Protein AF-A0A7S3BV94-F1 (afdb_monomer)

Nearest PDB structures (foldseek):
  3v2b-assembly1_A-2  TM=4.773E-01  e=4.040E+00  Homo sapiens
  5j8r-assembly1_C  TM=4.279E-01  e=2.121E+00  Homo sapiens
  5j8r-assembly1_B  TM=4.809E-01  e=3.330E+00  Homo sapiens
  5fph-assembly6_D  TM=2.809E-01  e=5.135E-01  Mus musculus
  5j8r-assembly1_D  TM=4.226E-01  e=2.744E+00  Homo sapiens

Foldseek 3Di:
DAAFEAEALDADPVGRDVVVCVVRRYDYDYHHPLRRLLRLLLPFQEEEEEAEVVVHDQQVVQQSQLCQLALRDRDHDDDDDDPPPDQKDWDHRPDPNHHIYIYGYPQDPVCLVVVLVSVLVVPVVDDGPGYHYYYDDCVRPPPVVVSVCVSCCVNVVVVVVVVPDDDDPPPDDDDDDDDDDDD

Organism: NCBI:txid156174

Radius of gyration: 22.24 Å; Cα contacts (8 Å, |Δi|>4): 267; chains: 1; bounding box: 38×33×89 Å

Solvent-accessible surface area (backbone atoms only — not comparable to full-atom values): 10758 Å² total; per-residue (Å²): 137,66,65,46,44,33,24,51,84,56,57,56,99,91,38,76,45,69,65,58,36,56,74,43,44,41,40,79,34,78,54,48,62,70,46,13,48,40,52,36,43,66,69,32,50,30,38,41,37,44,42,38,78,74,70,81,60,45,70,67,43,35,24,49,52,36,12,26,14,45,49,49,50,79,41,85,61,88,78,80,81,70,62,92,88,52,43,64,47,81,41,72,45,76,35,94,73,21,26,41,35,37,40,36,43,59,79,42,88,92,46,43,65,63,44,38,52,50,51,48,55,60,58,65,70,58,88,64,84,35,78,39,78,46,53,72,54,52,92,72,44,73,68,44,63,58,53,51,51,51,44,49,50,55,46,53,51,51,51,51,57,68,70,55,72,74,81,84,79,75,79,71,90,81,82,88,82,90,79,89,76,88,132

Structure (mmCIF, N/CA/C/O backbone):
data_AF-A0A7S3BV94-F1
#
_entry.id   AF-A0A7S3BV94-F1
#
loop_
_atom_site.group_PDB
_atom_site.id
_atom_site.type_symbol
_atom_site.label_atom_id
_atom_site.label_alt_id
_atom_site.label_comp_id
_atom_site.label_asym_id
_atom_site.label_entity_id
_atom_site.label_seq_id
_atom_site.pdbx_PDB_ins_code
_atom_site.Cartn_x
_atom_site.Cartn_y
_atom_site.Cartn_z
_atom_site.occupancy
_atom_site.B_iso_or_equiv
_atom_site.auth_seq_id
_atom_site.auth_comp_id
_atom_site.auth_asym_id
_atom_site.auth_atom_id
_atom_site.pdbx_PDB_model_num
ATOM 1 N N . LEU A 1 1 ? 7.972 -9.730 9.616 1.00 63.69 1 LEU A N 1
ATOM 2 C CA . LEU A 1 1 ? 8.745 -10.260 8.470 1.00 63.69 1 LEU A CA 1
ATOM 3 C C . LEU A 1 1 ? 8.157 -9.645 7.207 1.00 63.69 1 LEU A C 1
ATOM 5 O O . LEU A 1 1 ? 6.936 -9.655 7.093 1.00 63.69 1 LEU A O 1
ATOM 9 N N . THR A 1 2 ? 8.973 -9.083 6.316 1.00 83.06 2 THR A N 1
ATOM 10 C CA . THR A 1 2 ? 8.521 -8.685 4.972 1.00 83.06 2 THR A CA 1
ATOM 11 C C . THR A 1 2 ? 8.582 -9.895 4.041 1.00 83.06 2 THR A C 1
ATOM 13 O O . THR A 1 2 ? 9.425 -10.772 4.228 1.00 83.06 2 THR A O 1
ATOM 16 N N . ALA A 1 3 ? 7.661 -9.976 3.086 1.00 90.94 3 ALA A N 1
ATOM 17 C CA . ALA A 1 3 ? 7.652 -10.990 2.037 1.00 90.94 3 ALA A CA 1
ATOM 18 C C . ALA A 1 3 ? 6.775 -10.508 0.877 1.00 90.94 3 ALA A C 1
ATOM 20 O O . ALA A 1 3 ? 5.875 -9.692 1.082 1.00 90.94 3 ALA A O 1
ATOM 21 N N . GLY A 1 4 ? 7.003 -11.038 -0.321 1.00 94.38 4 GLY A N 1
ATOM 22 C CA . GLY A 1 4 ? 6.176 -10.727 -1.484 1.00 94.38 4 GLY A CA 1
ATOM 23 C C . GLY A 1 4 ? 6.719 -11.323 -2.774 1.00 94.38 4 GLY A C 1
ATOM 24 O O . GLY A 1 4 ? 7.757 -11.985 -2.783 1.00 94.38 4 GLY A O 1
ATOM 25 N N . THR A 1 5 ? 6.010 -11.069 -3.863 1.00 96.12 5 THR A N 1
ATOM 26 C CA . THR A 1 5 ? 6.426 -11.386 -5.226 1.00 96.12 5 THR A CA 1
ATOM 27 C C . THR A 1 5 ? 6.992 -10.131 -5.881 1.00 96.12 5 THR A C 1
ATOM 29 O O . THR A 1 5 ? 6.324 -9.100 -5.938 1.00 96.12 5 THR A O 1
ATOM 32 N N . ALA A 1 6 ? 8.224 -10.215 -6.371 1.00 94.88 6 ALA A N 1
ATOM 33 C CA . ALA A 1 6 ? 8.854 -9.204 -7.210 1.00 94.88 6 ALA A CA 1
ATOM 34 C C . ALA A 1 6 ? 8.620 -9.539 -8.700 1.00 94.88 6 ALA A C 1
ATOM 36 O O . ALA A 1 6 ? 8.455 -10.713 -9.026 1.00 94.88 6 ALA A O 1
ATOM 37 N N . PRO A 1 7 ? 8.595 -8.558 -9.619 1.00 94.31 7 PRO A N 1
ATOM 38 C CA . PRO A 1 7 ? 8.543 -8.837 -11.055 1.00 94.31 7 PRO A CA 1
ATOM 39 C C . PRO A 1 7 ? 9.803 -9.569 -11.537 1.00 94.31 7 PRO A C 1
ATOM 41 O O . PRO A 1 7 ? 10.862 -9.461 -10.920 1.00 94.31 7 PRO A O 1
ATOM 44 N N . ALA A 1 8 ? 9.704 -10.253 -12.675 1.00 94.69 8 ALA A N 1
ATOM 45 C CA . ALA A 1 8 ? 10.848 -10.854 -13.348 1.00 94.69 8 ALA A CA 1
ATOM 46 C C . ALA A 1 8 ? 11.894 -9.787 -13.712 1.00 94.69 8 ALA A C 1
ATOM 48 O O . ALA A 1 8 ? 11.566 -8.739 -14.278 1.00 94.69 8 ALA A O 1
ATOM 49 N N . GLY A 1 9 ? 13.158 -10.060 -13.395 1.00 92.81 9 GLY A N 1
ATOM 50 C CA . GLY A 1 9 ? 14.263 -9.127 -13.588 1.00 92.81 9 GLY A CA 1
ATOM 51 C C . GLY A 1 9 ? 14.217 -7.930 -12.638 1.00 92.81 9 GLY A C 1
ATOM 52 O O . GLY A 1 9 ? 14.665 -6.841 -13.014 1.00 92.81 9 GLY A O 1
ATOM 53 N N . TRP A 1 10 ? 13.642 -8.102 -11.439 1.00 93.38 10 TRP A N 1
ATOM 54 C CA . TRP A 1 10 ? 13.563 -7.042 -10.436 1.00 93.38 10 TRP A CA 1
ATOM 55 C C . TRP A 1 10 ? 14.930 -6.401 -10.185 1.00 93.38 10 TRP A C 1
ATOM 57 O O . TRP A 1 10 ? 15.970 -7.057 -10.085 1.00 93.38 10 TRP A O 1
ATOM 67 N N . LYS A 1 11 ? 14.910 -5.076 -10.088 1.00 92.06 11 LYS A N 1
ATOM 68 C CA . LYS A 1 11 ? 16.089 -4.244 -9.903 1.00 92.06 11 LYS A CA 1
ATOM 69 C C . LYS A 1 11 ? 15.732 -2.992 -9.121 1.00 92.06 11 LYS A C 1
ATOM 71 O O . LYS A 1 11 ? 14.598 -2.516 -9.173 1.00 92.06 11 LYS A O 1
ATOM 76 N N . THR A 1 12 ? 16.728 -2.454 -8.438 1.00 89.44 12 THR A N 1
ATOM 77 C CA . THR A 1 12 ? 16.681 -1.106 -7.871 1.00 89.44 12 THR A CA 1
ATOM 78 C C . THR A 1 12 ? 16.982 -0.071 -8.955 1.00 89.44 12 THR A C 1
ATOM 80 O O . THR A 1 12 ? 17.280 -0.413 -10.104 1.00 89.44 12 THR A O 1
ATOM 83 N N . GLU A 1 13 ? 16.971 1.208 -8.586 1.00 84.38 13 GLU A N 1
ATOM 84 C CA . GLU A 1 13 ? 17.433 2.296 -9.455 1.00 84.38 13 GLU A CA 1
ATOM 85 C C . GLU A 1 13 ? 18.916 2.157 -9.847 1.00 84.38 13 GLU A C 1
ATOM 87 O O . GLU A 1 13 ? 19.320 2.639 -10.901 1.00 84.38 13 GLU A O 1
ATOM 92 N N . LEU A 1 14 ? 19.710 1.439 -9.043 1.00 89.81 14 LEU A N 1
ATOM 93 C CA . LEU A 1 14 ? 21.127 1.167 -9.300 1.00 89.81 14 LEU A CA 1
ATOM 94 C C . LEU A 1 14 ? 21.365 -0.115 -10.118 1.00 89.81 14 LEU A C 1
ATOM 96 O O . LEU A 1 14 ? 22.499 -0.396 -10.499 1.00 89.81 14 LEU A O 1
ATOM 100 N N . GLY A 1 15 ? 20.313 -0.889 -10.408 1.00 92.38 15 GLY A N 1
ATOM 101 C CA . GLY A 1 15 ? 20.401 -2.168 -11.113 1.00 92.38 15 GLY A CA 1
ATOM 102 C C . GLY A 1 15 ? 19.972 -3.374 -10.265 1.00 92.38 15 GLY A C 1
ATOM 103 O O . GLY A 1 15 ? 19.367 -3.200 -9.199 1.00 92.38 15 GLY A O 1
ATOM 104 N N . PRO A 1 16 ? 20.186 -4.604 -10.774 1.00 93.44 16 PRO A N 1
ATOM 105 C CA . PRO A 1 16 ? 19.829 -5.838 -10.070 1.00 93.44 16 PRO A CA 1
ATOM 106 C C . PRO A 1 16 ? 20.474 -5.901 -8.680 1.00 93.44 16 PRO A C 1
ATOM 108 O O . PRO A 1 16 ? 21.660 -5.612 -8.553 1.00 93.44 16 PRO A O 1
ATOM 111 N N . ALA A 1 17 ? 19.701 -6.280 -7.659 1.00 94.00 17 ALA A N 1
ATOM 112 C CA . ALA A 1 17 ? 20.146 -6.306 -6.257 1.00 94.00 17 ALA A CA 1
ATOM 113 C C . ALA A 1 17 ? 19.639 -7.568 -5.517 1.00 94.00 17 ALA A C 1
ATOM 115 O O . ALA A 1 17 ? 18.817 -7.471 -4.599 1.00 94.00 17 ALA A O 1
ATOM 116 N N . PRO A 1 18 ? 20.043 -8.781 -5.940 1.00 93.12 18 PRO A N 1
ATOM 117 C CA . PRO A 1 18 ? 19.511 -10.045 -5.409 1.00 93.12 18 PRO A CA 1
ATOM 118 C C . PRO A 1 18 ? 19.647 -10.188 -3.882 1.00 93.12 18 PRO A C 1
ATOM 120 O O . PRO A 1 18 ? 18.825 -10.841 -3.239 1.00 93.12 18 PRO A O 1
ATOM 123 N N . GLU A 1 19 ? 20.642 -9.546 -3.275 1.00 93.94 19 GLU A N 1
ATOM 124 C CA . GLU A 1 19 ? 20.825 -9.471 -1.828 1.00 93.94 19 GLU A CA 1
ATOM 125 C C . GLU A 1 19 ? 19.682 -8.734 -1.123 1.00 93.94 19 GLU A C 1
ATOM 127 O O . GLU A 1 19 ? 19.197 -9.212 -0.098 1.00 93.94 19 GLU A O 1
ATOM 132 N N . LEU A 1 20 ? 19.189 -7.628 -1.692 1.00 91.94 20 LEU A N 1
ATOM 133 C CA . LEU A 1 20 ? 18.032 -6.909 -1.158 1.00 91.94 20 LEU A CA 1
ATOM 134 C C . LEU A 1 20 ? 16.759 -7.730 -1.346 1.00 91.94 20 LEU A C 1
ATOM 136 O O . LEU A 1 20 ? 15.928 -7.806 -0.443 1.00 91.94 20 LEU A O 1
ATOM 140 N N . GLN A 1 21 ? 16.627 -8.397 -2.493 1.00 89.94 21 GLN A N 1
ATOM 141 C CA . GLN A 1 21 ? 15.512 -9.302 -2.748 1.00 89.94 21 GLN A CA 1
ATOM 142 C C . GLN A 1 21 ? 15.433 -10.396 -1.667 1.00 89.94 21 GLN A C 1
ATOM 144 O O . GLN A 1 21 ? 14.374 -10.599 -1.070 1.00 89.94 21 GLN A O 1
ATOM 149 N N . ALA A 1 22 ? 16.562 -11.038 -1.349 1.00 91.62 22 ALA A N 1
ATOM 150 C CA . ALA A 1 22 ? 16.651 -12.036 -0.287 1.00 91.62 22 ALA A CA 1
ATOM 151 C C . ALA A 1 22 ? 16.417 -11.434 1.110 1.00 91.62 22 ALA A C 1
ATOM 153 O O . ALA A 1 22 ? 15.632 -11.982 1.886 1.00 91.62 22 ALA A O 1
ATOM 154 N N . GLN A 1 23 ? 17.041 -10.291 1.417 1.00 92.31 23 GLN A N 1
ATOM 155 C CA . GLN A 1 23 ? 16.896 -9.584 2.694 1.00 92.31 23 GLN A CA 1
ATOM 156 C C . GLN A 1 23 ? 15.432 -9.248 3.001 1.00 92.31 23 GLN A C 1
ATOM 158 O O . GLN A 1 23 ? 14.993 -9.388 4.143 1.00 92.31 23 GLN A O 1
ATOM 163 N N . PHE A 1 24 ? 14.667 -8.832 1.989 1.00 89.50 24 PHE A N 1
ATOM 164 C CA . PHE A 1 24 ? 13.256 -8.476 2.141 1.00 89.50 24 PHE A CA 1
ATOM 165 C C . PHE A 1 24 ? 12.290 -9.654 1.951 1.00 89.50 24 PHE A C 1
ATOM 167 O O . PHE A 1 24 ? 11.076 -9.446 2.018 1.00 89.50 24 PHE A O 1
ATOM 174 N N . GLY A 1 25 ? 12.792 -10.880 1.757 1.00 92.62 25 GLY A N 1
ATOM 175 C CA . GLY A 1 25 ? 11.966 -12.080 1.589 1.00 92.62 25 GLY A CA 1
ATOM 176 C C . GLY A 1 25 ? 11.150 -12.087 0.293 1.00 92.62 25 GLY A C 1
ATOM 177 O O . GLY A 1 25 ? 10.070 -12.683 0.242 1.00 92.62 25 GLY A O 1
ATOM 178 N N . LEU A 1 26 ? 11.630 -11.392 -0.740 1.00 93.75 26 LEU A N 1
ATOM 179 C CA . LEU A 1 26 ? 10.968 -11.291 -2.033 1.00 93.75 26 LEU A CA 1
ATOM 180 C C . LEU A 1 26 ? 11.282 -12.520 -2.895 1.00 93.75 26 LEU A C 1
ATOM 182 O O . LEU A 1 26 ? 12.425 -12.959 -2.997 1.00 93.75 26 LEU A O 1
ATOM 186 N N . ARG A 1 27 ? 10.263 -13.065 -3.554 1.00 94.88 27 ARG A N 1
ATOM 187 C CA . ARG A 1 27 ? 10.390 -14.155 -4.530 1.00 94.88 27 ARG A CA 1
ATOM 188 C C . ARG A 1 27 ? 10.201 -13.589 -5.923 1.00 94.88 27 ARG A C 1
ATOM 190 O O . ARG A 1 27 ? 9.283 -12.804 -6.133 1.00 94.88 27 ARG A O 1
ATOM 197 N N . GLU A 1 28 ? 11.060 -13.960 -6.861 1.00 94.88 28 GLU A N 1
ATOM 198 C CA . GLU A 1 28 ? 10.856 -13.564 -8.253 1.00 94.88 28 GLU A CA 1
ATOM 199 C C . GLU A 1 28 ? 9.595 -14.243 -8.796 1.00 94.88 28 GLU A C 1
ATOM 201 O O . GLU A 1 28 ? 9.390 -15.443 -8.606 1.00 94.88 28 GLU A O 1
ATOM 206 N N . GLY A 1 29 ? 8.715 -13.448 -9.393 1.00 93.88 29 GLY A N 1
ATOM 207 C CA . GLY A 1 29 ? 7.501 -13.903 -10.047 1.00 93.88 29 GLY A CA 1
ATOM 208 C C . GLY A 1 29 ? 7.682 -14.042 -11.550 1.00 93.88 29 GLY A C 1
ATOM 209 O O . GLY A 1 29 ? 8.643 -13.552 -12.142 1.00 93.88 29 GLY A O 1
ATOM 210 N N . GLU A 1 30 ? 6.703 -14.676 -12.182 1.00 91.25 30 GLU A N 1
ATOM 211 C CA . GLU A 1 30 ? 6.621 -14.739 -13.635 1.00 91.25 30 GLU A CA 1
ATOM 212 C C . GLU A 1 30 ? 6.001 -13.438 -14.172 1.00 91.25 30 GLU A C 1
ATOM 214 O O . GLU A 1 30 ? 4.914 -13.030 -13.764 1.00 91.25 30 GLU A O 1
ATOM 219 N N . GLY A 1 31 ? 6.690 -12.770 -15.100 1.00 93.88 31 GLY A N 1
ATOM 220 C CA . GLY A 1 31 ? 6.175 -11.581 -15.786 1.00 93.88 31 GLY A CA 1
ATOM 221 C C . GLY A 1 31 ? 6.508 -10.238 -15.123 1.00 93.88 31 GLY A C 1
ATOM 222 O O . GLY A 1 31 ? 7.427 -10.115 -14.321 1.00 93.88 31 GLY A O 1
ATOM 223 N N . GLY A 1 32 ? 5.801 -9.187 -15.546 1.00 93.75 32 GLY A N 1
ATOM 224 C CA . GLY A 1 32 ? 6.088 -7.802 -15.152 1.00 93.75 32 GLY A CA 1
ATOM 225 C C . GLY A 1 32 ? 5.406 -7.349 -13.856 1.00 93.75 32 GLY A C 1
ATOM 226 O O . GLY A 1 32 ? 4.792 -8.133 -13.136 1.00 93.75 32 GLY A O 1
ATOM 227 N N . TYR A 1 33 ? 5.460 -6.040 -13.588 1.00 90.19 33 TYR A N 1
ATOM 228 C CA . TYR A 1 33 ? 4.896 -5.422 -12.377 1.00 90.19 33 TYR A CA 1
ATOM 229 C C . TYR A 1 33 ? 3.418 -5.751 -12.139 1.00 90.19 33 TYR A C 1
ATOM 231 O O . TYR A 1 33 ? 3.051 -6.070 -11.016 1.00 90.19 33 TYR A O 1
ATOM 239 N N . ALA A 1 34 ? 2.585 -5.760 -13.184 1.00 91.38 34 ALA A N 1
ATOM 240 C CA . ALA A 1 34 ? 1.168 -6.095 -13.037 1.00 91.38 34 ALA A CA 1
ATOM 241 C C . ALA A 1 34 ? 0.944 -7.535 -12.532 1.00 91.38 34 ALA A C 1
ATOM 243 O O . ALA A 1 34 ? 0.069 -7.762 -11.701 1.00 91.38 34 ALA A O 1
ATOM 244 N N . ALA A 1 35 ? 1.754 -8.499 -12.987 1.00 93.50 35 ALA A N 1
ATOM 245 C CA . ALA A 1 35 ? 1.670 -9.885 -12.525 1.00 93.50 35 ALA A CA 1
ATOM 246 C C . ALA A 1 35 ? 2.147 -10.016 -11.068 1.00 93.50 35 ALA A C 1
ATOM 248 O O . ALA A 1 35 ? 1.527 -10.713 -10.266 1.00 93.50 35 ALA A O 1
ATOM 249 N N . ALA A 1 36 ? 3.203 -9.283 -10.699 1.00 94.31 36 ALA A N 1
ATOM 250 C CA . ALA A 1 36 ? 3.661 -9.198 -9.315 1.00 94.31 36 ALA A CA 1
ATOM 251 C C . ALA A 1 36 ? 2.595 -8.569 -8.395 1.00 94.31 36 ALA A C 1
ATOM 253 O O . ALA A 1 36 ? 2.323 -9.106 -7.322 1.00 94.31 36 ALA A O 1
ATOM 254 N N . ASP A 1 37 ? 1.941 -7.485 -8.822 1.00 93.56 37 ASP A N 1
ATOM 255 C CA . ASP A 1 37 ? 0.841 -6.852 -8.084 1.00 93.56 37 ASP A CA 1
ATOM 256 C C . ASP A 1 37 ? -0.334 -7.811 -7.886 1.00 93.56 37 ASP A C 1
ATOM 258 O O . A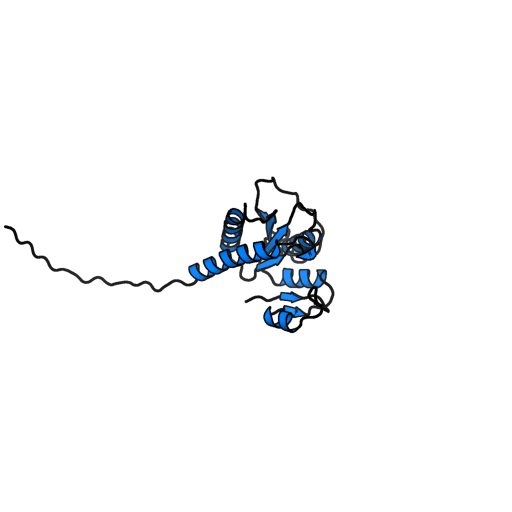SP A 1 37 ? -0.842 -7.922 -6.772 1.00 93.56 37 ASP A O 1
ATOM 262 N N . GLN A 1 38 ? -0.732 -8.553 -8.924 1.00 94.88 38 GLN A N 1
ATOM 263 C CA . GLN A 1 38 ? -1.776 -9.578 -8.826 1.00 94.88 38 GLN A CA 1
ATOM 264 C C . GLN A 1 38 ? -1.397 -10.694 -7.844 1.00 94.88 38 GLN A C 1
ATOM 266 O O . GLN A 1 38 ? -2.215 -11.082 -7.010 1.00 94.88 38 GLN A O 1
ATOM 271 N N . ALA A 1 39 ? -0.157 -11.191 -7.895 1.00 96.00 39 ALA A N 1
ATOM 272 C CA . ALA A 1 39 ? 0.322 -12.228 -6.983 1.00 96.00 39 ALA A CA 1
ATOM 273 C C . ALA A 1 39 ? 0.333 -11.746 -5.521 1.00 96.00 39 ALA A C 1
ATOM 275 O O . ALA A 1 39 ? -0.143 -12.445 -4.622 1.00 96.00 39 ALA A O 1
ATOM 276 N N . ASN A 1 40 ? 0.809 -10.521 -5.279 1.00 96.06 40 ASN A N 1
ATOM 277 C CA . ASN A 1 40 ? 0.788 -9.901 -3.954 1.00 96.06 40 ASN A CA 1
ATOM 278 C C . ASN A 1 40 ? -0.647 -9.649 -3.465 1.00 96.06 40 ASN A C 1
ATOM 280 O O . ASN A 1 40 ? -0.969 -9.959 -2.315 1.00 96.06 40 ASN A O 1
ATOM 284 N N . ALA A 1 41 ? -1.529 -9.164 -4.343 1.00 95.75 41 ALA A N 1
ATOM 285 C CA . ALA A 1 41 ? -2.946 -8.967 -4.058 1.00 95.75 41 ALA A CA 1
ATOM 286 C C . ALA A 1 41 ? -3.648 -10.286 -3.706 1.00 95.75 41 ALA A C 1
ATOM 288 O O . ALA A 1 41 ? -4.474 -10.323 -2.794 1.00 95.75 41 ALA A O 1
ATOM 289 N N . ALA A 1 42 ? -3.305 -11.389 -4.374 1.00 95.62 42 ALA A N 1
ATOM 290 C CA . ALA A 1 42 ? -3.825 -12.716 -4.057 1.00 95.62 42 ALA A CA 1
ATOM 291 C C . ALA A 1 42 ? -3.341 -13.211 -2.681 1.00 95.62 42 ALA A C 1
ATOM 293 O O . ALA A 1 42 ? -4.117 -13.817 -1.938 1.00 95.62 42 ALA A O 1
ATOM 294 N N . ALA A 1 43 ? -2.097 -12.901 -2.306 1.00 95.81 43 ALA A N 1
ATOM 295 C CA . ALA A 1 43 ? -1.470 -13.369 -1.073 1.00 95.81 43 ALA A CA 1
ATOM 296 C C . ALA A 1 43 ? -1.773 -12.528 0.182 1.00 95.81 43 ALA A C 1
ATOM 298 O O . ALA A 1 43 ? -1.555 -13.023 1.287 1.00 95.81 43 ALA A O 1
ATOM 299 N N . CYS A 1 44 ? -2.241 -11.284 0.059 1.00 96.56 44 CYS A N 1
ATOM 300 C CA . CYS A 1 44 ? -2.542 -10.433 1.217 1.00 96.56 44 CYS A CA 1
ATOM 301 C C . CYS A 1 44 ? -3.928 -10.717 1.822 1.00 96.56 44 CYS A C 1
ATOM 303 O O . CYS A 1 44 ? -4.725 -11.444 1.241 1.00 96.56 44 CYS A O 1
ATOM 305 N N . ASP A 1 45 ? -4.237 -10.138 2.978 1.00 97.06 45 ASP A N 1
ATOM 306 C CA . ASP A 1 45 ? -5.591 -10.118 3.557 1.00 97.06 45 ASP A CA 1
ATOM 307 C C . ASP A 1 45 ? -6.228 -8.722 3.427 1.00 97.06 45 ASP A C 1
ATOM 309 O O . ASP A 1 45 ? -7.448 -8.588 3.426 1.00 97.06 45 ASP A O 1
ATOM 313 N N . ALA A 1 46 ? -5.396 -7.686 3.289 1.00 97.56 46 ALA A N 1
ATOM 314 C CA . ALA A 1 46 ? -5.795 -6.300 3.081 1.00 97.56 46 ALA A CA 1
ATOM 315 C C . ALA A 1 46 ? -4.680 -5.503 2.384 1.00 97.56 46 ALA A C 1
ATOM 317 O O . ALA A 1 46 ? -3.516 -5.920 2.364 1.00 97.56 46 ALA A O 1
ATOM 318 N N . LEU A 1 47 ? -5.036 -4.332 1.858 1.00 97.88 47 LEU A N 1
ATOM 319 C CA . LEU A 1 47 ? -4.114 -3.374 1.244 1.00 97.88 47 LEU A CA 1
ATOM 320 C C . LEU A 1 47 ? -4.111 -2.050 2.013 1.00 97.88 47 LEU A C 1
ATOM 322 O O . LEU A 1 47 ? -5.169 -1.533 2.357 1.00 97.88 47 LEU A O 1
ATOM 326 N N . VAL A 1 48 ? -2.936 -1.455 2.196 1.00 98.00 48 VAL A N 1
ATOM 327 C CA . VAL A 1 48 ? -2.793 -0.010 2.397 1.00 98.00 48 VAL A CA 1
ATOM 328 C C . VAL A 1 48 ? -2.119 0.592 1.167 1.00 98.00 48 VAL A C 1
ATOM 330 O O . VAL A 1 48 ? -1.088 0.100 0.708 1.00 98.00 48 VAL A O 1
ATOM 333 N N . ALA A 1 49 ? -2.728 1.629 0.603 1.00 97.00 49 ALA A N 1
ATOM 334 C CA . ALA A 1 49 ? -2.255 2.297 -0.597 1.00 97.00 49 ALA A CA 1
ATOM 335 C C . ALA A 1 49 ? -2.021 3.787 -0.343 1.00 97.00 49 ALA A C 1
ATOM 337 O O . ALA A 1 49 ? -2.829 4.442 0.314 1.00 97.00 49 ALA A O 1
ATOM 338 N N . PHE A 1 50 ? -0.948 4.329 -0.908 1.00 95.56 50 PHE A N 1
ATOM 339 C CA . PHE A 1 50 ? -0.608 5.746 -0.830 1.00 95.56 50 PHE A CA 1
ATOM 340 C C . PHE A 1 50 ? -0.871 6.437 -2.162 1.00 95.56 50 PHE A C 1
ATOM 342 O O . PHE A 1 50 ? -0.511 5.937 -3.231 1.00 95.56 50 PHE A O 1
ATOM 349 N N . ARG A 1 51 ? -1.508 7.602 -2.095 1.00 94.25 51 ARG A N 1
ATOM 350 C CA . ARG A 1 51 ? -1.887 8.416 -3.249 1.00 94.25 51 ARG A CA 1
ATOM 351 C C . ARG A 1 51 ? -1.508 9.866 -2.999 1.00 94.25 51 ARG A C 1
ATOM 353 O O . ARG A 1 51 ? -1.681 10.359 -1.891 1.00 94.25 51 ARG A O 1
ATOM 360 N N . CYS A 1 52 ? -1.057 10.555 -4.042 1.00 92.31 52 CYS A N 1
ATOM 361 C CA . CYS A 1 52 ? -0.727 11.977 -3.972 1.00 92.31 52 CYS A CA 1
ATOM 362 C C . CYS A 1 52 ? -1.467 12.741 -5.068 1.00 92.31 52 CYS A C 1
ATOM 364 O O . CYS A 1 52 ? -1.504 12.295 -6.218 1.00 92.31 52 CYS A O 1
ATOM 366 N N . ARG A 1 53 ? -2.046 13.893 -4.724 1.00 89.81 53 ARG A N 1
ATOM 367 C CA . ARG A 1 53 ? -2.663 14.825 -5.677 1.00 89.81 53 ARG A CA 1
ATOM 368 C C . ARG A 1 53 ? -1.610 15.445 -6.593 1.00 89.81 53 ARG A C 1
ATOM 370 O O . ARG A 1 53 ? -1.895 15.700 -7.763 1.00 89.81 53 ARG A O 1
ATOM 377 N N . ILE A 1 54 ? -0.401 15.664 -6.070 1.00 88.25 54 ILE A N 1
ATOM 378 C CA . ILE A 1 54 ? 0.705 16.322 -6.771 1.00 88.25 54 ILE A CA 1
ATOM 379 C C . ILE A 1 54 ? 2.013 15.531 -6.574 1.00 88.25 54 ILE A C 1
ATOM 381 O O . ILE A 1 54 ? 2.383 15.281 -5.429 1.00 88.25 54 ILE A O 1
ATOM 385 N N . PRO A 1 55 ? 2.736 15.201 -7.665 1.00 85.56 55 PRO A N 1
ATOM 386 C CA . PRO A 1 55 ? 2.232 15.097 -9.035 1.00 85.56 55 PRO A CA 1
ATOM 387 C C . PRO A 1 55 ? 1.047 14.125 -9.116 1.00 85.56 55 PRO A C 1
ATOM 389 O O . PRO A 1 55 ? 1.007 13.120 -8.404 1.00 85.56 55 PRO A O 1
ATOM 392 N N . ARG A 1 56 ? 0.087 14.414 -10.008 1.00 79.75 56 ARG A N 1
ATOM 393 C CA . ARG A 1 56 ? -1.102 13.574 -10.217 1.00 79.75 56 ARG A CA 1
ATOM 394 C C . ARG A 1 56 ? -0.694 12.246 -10.850 1.00 79.75 56 ARG A C 1
ATOM 396 O O . ARG A 1 56 ? -0.706 12.075 -12.066 1.00 79.75 56 ARG A O 1
ATOM 403 N N . THR A 1 57 ? -0.311 11.311 -9.997 1.00 71.50 57 THR A N 1
ATOM 404 C CA . THR A 1 57 ? 0.133 9.963 -10.340 1.00 71.50 57 THR A CA 1
ATOM 405 C C . THR A 1 57 ? -0.758 8.941 -9.642 1.00 71.50 57 THR A C 1
ATOM 407 O O . THR A 1 57 ? -1.664 9.291 -8.885 1.00 71.50 57 THR A O 1
ATOM 410 N N . GLY A 1 58 ? -0.552 7.656 -9.935 1.00 74.94 58 GLY A N 1
ATOM 411 C CA . GLY A 1 58 ? -1.238 6.588 -9.209 1.00 74.94 58 GLY A CA 1
ATOM 412 C C . GLY A 1 58 ? -2.191 5.731 -10.030 1.00 74.94 58 G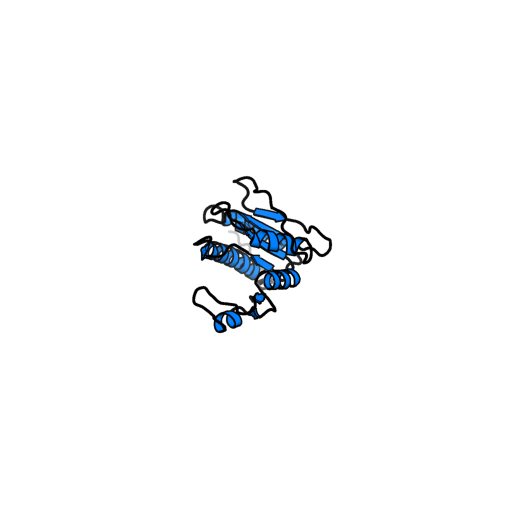LY A C 1
ATOM 413 O O . GLY A 1 58 ? -2.963 5.006 -9.416 1.00 74.94 58 GLY A O 1
ATOM 414 N N . ARG A 1 59 ? -2.120 5.742 -11.371 1.00 85.56 59 ARG A N 1
ATOM 415 C CA . ARG A 1 59 ? -2.832 4.746 -12.198 1.00 85.56 59 ARG A CA 1
ATOM 416 C C . ARG A 1 59 ? -2.481 3.316 -11.771 1.00 85.56 59 ARG A C 1
ATOM 418 O O . ARG A 1 59 ? -3.385 2.514 -11.586 1.00 85.56 59 ARG A O 1
ATOM 425 N N . GLY A 1 60 ? -1.193 3.031 -11.555 1.00 87.81 60 GLY A N 1
ATOM 426 C CA . GLY A 1 60 ? -0.741 1.730 -11.047 1.00 87.81 60 GLY A CA 1
ATOM 427 C C . GLY A 1 60 ? -1.328 1.417 -9.669 1.00 87.81 60 GLY A C 1
ATOM 428 O O . GLY A 1 60 ? -1.958 0.384 -9.496 1.00 87.81 60 GLY A O 1
ATOM 429 N N . ALA A 1 61 ? -1.240 2.362 -8.725 1.00 89.19 61 ALA A N 1
ATOM 430 C CA . ALA A 1 61 ? -1.841 2.207 -7.398 1.00 89.19 61 ALA A CA 1
ATOM 431 C C . ALA A 1 61 ? -3.365 1.972 -7.460 1.00 89.19 61 ALA A C 1
ATOM 433 O O . ALA A 1 61 ? -3.878 1.115 -6.753 1.00 89.19 61 ALA A O 1
ATOM 434 N N . GLU A 1 62 ? -4.092 2.677 -8.332 1.00 92.44 62 GLU A N 1
ATOM 435 C CA . GLU A 1 62 ? -5.524 2.455 -8.588 1.00 92.44 62 GLU A CA 1
ATOM 436 C C . GLU A 1 62 ? -5.801 1.049 -9.111 1.00 92.44 62 GLU A C 1
ATOM 438 O O . GLU A 1 62 ? -6.721 0.388 -8.637 1.00 92.44 62 GLU A O 1
ATOM 443 N N . GLN A 1 63 ? -5.008 0.574 -10.069 1.00 94.06 63 GLN A N 1
ATOM 444 C CA . GLN A 1 63 ? -5.161 -0.779 -10.592 1.00 94.06 63 GLN A 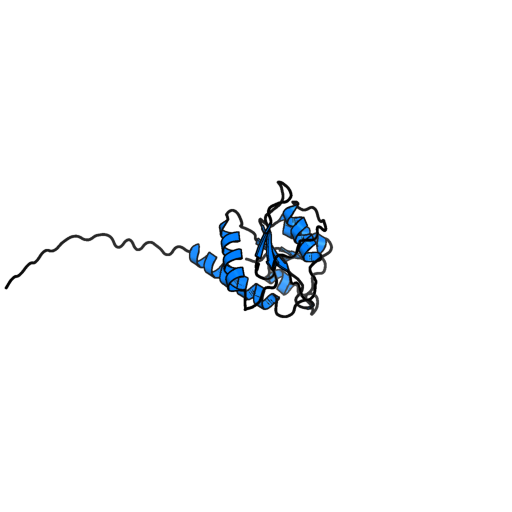CA 1
ATOM 445 C C . GLN A 1 63 ? -4.916 -1.826 -9.501 1.00 94.06 63 GLN A C 1
ATOM 447 O O . GLN A 1 63 ? -5.696 -2.767 -9.381 1.00 94.06 63 GLN A O 1
ATOM 452 N N . THR A 1 64 ? -3.911 -1.629 -8.646 1.00 95.31 64 THR A N 1
ATOM 453 C CA . THR A 1 64 ? -3.642 -2.506 -7.498 1.00 95.31 64 THR A CA 1
ATOM 454 C C . THR A 1 64 ? -4.777 -2.468 -6.474 1.00 95.31 64 THR A C 1
ATOM 456 O O . THR A 1 64 ? -5.219 -3.521 -6.016 1.00 95.31 64 THR A O 1
ATOM 459 N N . ILE A 1 65 ? -5.319 -1.284 -6.162 1.00 96.38 65 ILE A N 1
ATOM 460 C CA . ILE A 1 65 ? -6.485 -1.138 -5.276 1.00 96.38 65 ILE A CA 1
ATOM 461 C C . ILE A 1 65 ? -7.679 -1.917 -5.833 1.00 96.38 65 ILE A C 1
ATOM 463 O O . ILE A 1 65 ? -8.292 -2.704 -5.113 1.00 96.38 65 ILE A O 1
ATOM 467 N N . ASN A 1 66 ? -7.996 -1.743 -7.114 1.00 95.75 66 ASN A N 1
ATOM 468 C CA . ASN A 1 66 ? -9.123 -2.430 -7.739 1.00 95.75 66 ASN A CA 1
ATOM 469 C C . ASN A 1 66 ? -8.892 -3.938 -7.854 1.00 95.75 66 ASN A C 1
ATOM 471 O O . ASN A 1 66 ? -9.822 -4.701 -7.610 1.00 95.75 66 ASN A O 1
ATOM 475 N N . CYS A 1 67 ? -7.660 -4.370 -8.129 1.00 96.50 67 CYS A N 1
ATOM 476 C CA . CYS A 1 67 ? -7.273 -5.778 -8.131 1.00 96.50 67 CYS A CA 1
ATOM 477 C C . CYS A 1 67 ? -7.545 -6.430 -6.770 1.00 96.50 67 CYS A C 1
ATOM 479 O O . CYS A 1 67 ? -8.202 -7.466 -6.699 1.00 96.50 67 CYS A O 1
ATOM 481 N N . VAL A 1 68 ? -7.107 -5.804 -5.674 1.00 97.12 68 VAL A N 1
ATOM 482 C CA . VAL A 1 68 ? -7.346 -6.302 -4.308 1.00 97.12 68 VAL A CA 1
ATOM 483 C C . VAL A 1 68 ? -8.843 -6.334 -3.989 1.00 97.12 68 VAL A C 1
ATOM 485 O O . VAL A 1 68 ? -9.360 -7.341 -3.498 1.00 97.12 68 VAL A O 1
ATOM 488 N N . ARG A 1 69 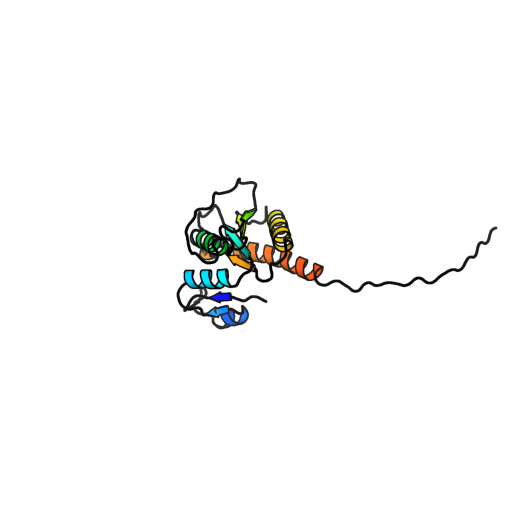? -9.565 -5.256 -4.306 1.00 97.12 69 ARG A N 1
ATOM 489 C CA . ARG A 1 69 ? -10.997 -5.131 -4.001 1.00 97.12 69 ARG A CA 1
ATOM 490 C C . ARG A 1 69 ? -11.885 -6.041 -4.846 1.00 97.12 69 ARG A C 1
ATOM 492 O O . ARG A 1 69 ? -12.969 -6.389 -4.391 1.00 97.12 69 ARG A O 1
ATOM 499 N N . SER A 1 70 ? -11.445 -6.435 -6.035 1.00 96.12 70 SER A N 1
ATOM 500 C CA . SER A 1 70 ? -12.202 -7.302 -6.951 1.00 96.12 70 SER A CA 1
ATOM 501 C C . SER A 1 70 ? -11.799 -8.775 -6.849 1.00 96.12 70 SER A C 1
ATOM 503 O O . SER A 1 70 ? -12.237 -9.579 -7.657 1.00 96.12 70 SER A O 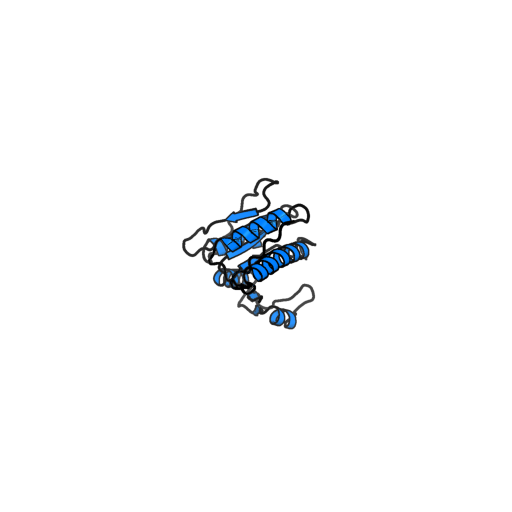1
ATOM 505 N N . GLY A 1 71 ? -10.940 -9.151 -5.894 1.00 92.94 71 GLY A N 1
ATOM 506 C CA . GLY A 1 71 ? -10.529 -10.548 -5.715 1.00 92.94 71 GLY A CA 1
ATOM 507 C C . GLY A 1 71 ? -9.524 -11.052 -6.757 1.00 92.94 71 GLY A C 1
ATOM 508 O O . GLY A 1 71 ? -9.434 -12.255 -6.981 1.00 92.94 71 GLY A O 1
ATOM 509 N N . GLY A 1 72 ? -8.758 -10.151 -7.380 1.00 90.56 72 GLY A N 1
ATOM 510 C CA . GLY A 1 72 ? -7.699 -10.473 -8.345 1.00 90.56 72 GLY A CA 1
ATOM 511 C C . GLY A 1 72 ? -7.941 -9.939 -9.758 1.00 90.56 72 GLY A C 1
ATOM 512 O O . GLY A 1 72 ? -7.030 -9.972 -10.584 1.00 90.56 72 GLY A O 1
ATOM 513 N N . GLU A 1 73 ? -9.132 -9.412 -10.050 1.00 89.38 73 GLU A N 1
ATOM 514 C CA . GLU A 1 73 ? -9.431 -8.838 -11.363 1.00 89.38 73 GLU A CA 1
ATOM 515 C C . GLU A 1 73 ? -8.775 -7.466 -11.536 1.00 89.38 73 GLU A C 1
ATOM 517 O O . GLU A 1 73 ? -9.134 -6.476 -10.894 1.00 89.38 73 GLU A O 1
ATOM 522 N N . TYR A 1 74 ? -7.801 -7.403 -12.439 1.00 83.25 74 TYR A N 1
ATOM 523 C CA . TYR A 1 74 ? -7.046 -6.187 -12.702 1.00 83.25 74 TYR A CA 1
ATOM 524 C C . TYR A 1 74 ? -7.826 -5.268 -13.641 1.00 83.25 74 TYR A C 1
ATOM 526 O O . TYR A 1 74 ? -7.829 -5.439 -14.860 1.00 83.25 74 TYR A O 1
ATOM 534 N N . SER A 1 75 ? -8.493 -4.279 -13.058 1.00 86.31 75 SER A N 1
ATOM 535 C CA . SER A 1 75 ? -9.263 -3.267 -13.772 1.00 86.31 75 SER A CA 1
ATOM 536 C C . SER A 1 75 ? -8.824 -1.865 -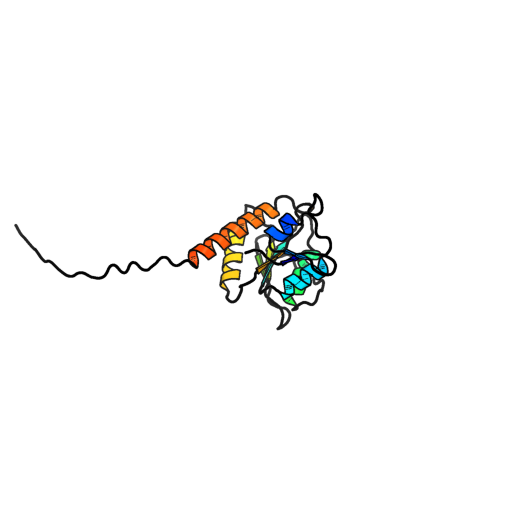13.362 1.00 86.31 75 SER A C 1
ATOM 538 O O . SER A 1 75 ? -8.245 -1.643 -12.296 1.00 86.31 75 SER A O 1
ATOM 540 N N . TRP A 1 76 ? -9.076 -0.896 -14.237 1.00 85.50 76 TRP A N 1
ATOM 541 C CA . TRP A 1 76 ? -8.902 0.508 -13.898 1.00 85.50 76 TRP A CA 1
ATOM 542 C C . TRP A 1 76 ? -10.272 1.139 -13.661 1.00 85.50 76 TRP A C 1
ATOM 544 O O . TRP A 1 76 ? -11.001 1.431 -14.606 1.00 85.50 76 TRP A O 1
ATOM 554 N N . LEU A 1 77 ? -10.600 1.329 -12.386 1.00 88.12 77 LEU A N 1
ATOM 555 C CA . LEU A 1 77 ? -11.684 2.175 -11.911 1.00 88.12 77 LEU A CA 1
ATOM 556 C C . LEU A 1 77 ? -11.052 3.368 -11.192 1.00 88.12 77 LEU A C 1
ATOM 558 O O . LEU A 1 77 ? -10.312 3.194 -10.219 1.00 88.12 77 LEU A O 1
ATOM 562 N N . GLN A 1 78 ? -11.311 4.570 -11.698 1.00 90.56 78 GLN A N 1
ATOM 563 C CA . GLN A 1 78 ? -10.795 5.790 -11.094 1.00 90.56 78 GLN A CA 1
ATOM 564 C C . GLN A 1 78 ? -11.414 5.982 -9.706 1.00 90.56 78 GLN A C 1
ATOM 566 O O . GLN A 1 78 ? -12.625 5.844 -9.539 1.00 90.56 78 GLN A O 1
ATOM 571 N N . LEU A 1 79 ? -10.579 6.315 -8.722 1.00 91.44 79 LEU A N 1
ATOM 572 C CA . LEU A 1 79 ? -11.056 6.715 -7.404 1.00 91.44 79 LEU A CA 1
ATOM 573 C C . LEU A 1 79 ? -11.319 8.217 -7.394 1.00 91.44 79 LEU A C 1
ATOM 575 O O . LEU A 1 79 ? -10.498 9.003 -7.882 1.00 91.44 79 LEU A O 1
ATOM 579 N N . ASP A 1 80 ? -12.439 8.607 -6.800 1.00 93.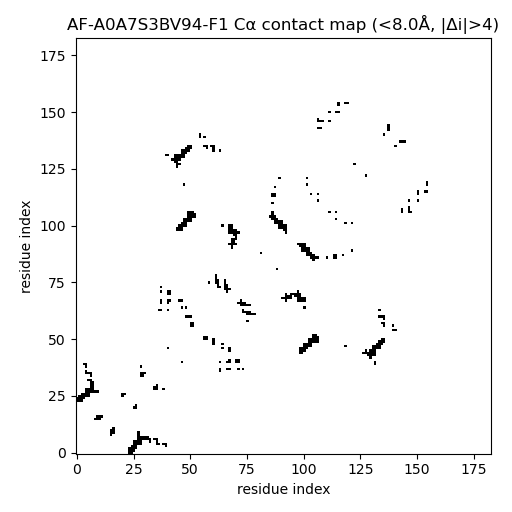00 80 ASP A N 1
ATOM 580 C CA . ASP A 1 80 ? -12.710 10.009 -6.527 1.00 93.00 80 ASP A CA 1
ATOM 581 C C . ASP A 1 80 ? -11.732 10.532 -5.477 1.00 93.00 80 ASP A C 1
ATOM 583 O O . ASP A 1 80 ? -11.415 9.861 -4.489 1.00 93.00 80 ASP A O 1
ATOM 587 N N . TRP A 1 81 ? -11.238 11.747 -5.704 1.00 91.69 81 TRP A N 1
ATOM 588 C CA . TRP A 1 81 ? -10.439 12.434 -4.701 1.00 91.69 81 TRP A CA 1
ATOM 589 C C . TRP A 1 81 ? -11.356 12.826 -3.548 1.00 91.69 81 TRP A C 1
ATOM 591 O O . TRP A 1 81 ? -12.396 13.443 -3.794 1.00 91.69 81 TRP A O 1
ATOM 601 N N . PRO A 1 82 ? -10.989 12.509 -2.300 1.00 94.00 82 PRO A N 1
ATOM 602 C CA . PRO A 1 82 ? -11.777 12.966 -1.176 1.00 94.00 82 PRO A CA 1
ATOM 603 C C . PRO A 1 82 ? -11.582 14.484 -0.983 1.00 94.00 82 PRO A C 1
ATOM 605 O O . PRO A 1 82 ? -10.698 15.083 -1.615 1.00 94.00 82 PRO A O 1
ATOM 608 N N . PRO A 1 83 ? -12.369 15.118 -0.099 1.00 94.81 83 PRO A N 1
ATOM 609 C CA . PRO A 1 83 ? -12.085 16.464 0.397 1.00 94.81 83 PRO A CA 1
ATOM 610 C C . PRO A 1 83 ? -10.640 16.623 0.915 1.00 94.81 83 PRO A C 1
ATOM 612 O O . PRO A 1 83 ? -9.977 15.641 1.261 1.00 94.81 83 PRO A O 1
ATOM 615 N N . GLU A 1 84 ? -10.109 17.850 0.930 1.00 91.00 84 GLU A N 1
ATOM 616 C CA . GLU A 1 84 ? -8.703 18.115 1.300 1.00 91.00 84 GLU A CA 1
ATOM 617 C C . GLU A 1 84 ? -8.378 17.784 2.764 1.00 91.00 84 GLU A C 1
ATOM 619 O O . GLU A 1 84 ? -7.252 17.404 3.072 1.00 91.00 84 GLU A O 1
ATOM 624 N N . ASP A 1 85 ? -9.367 17.863 3.650 1.00 92.44 85 ASP A N 1
ATOM 625 C CA . ASP A 1 85 ? -9.268 17.542 5.075 1.00 92.44 85 ASP A CA 1
ATOM 626 C C . ASP A 1 85 ? -9.325 16.031 5.369 1.00 92.44 85 ASP A C 1
ATOM 628 O O . ASP A 1 85 ? -9.004 15.586 6.473 1.00 92.44 85 ASP A O 1
ATOM 632 N N . VAL A 1 86 ? -9.673 15.210 4.376 1.00 95.81 86 VAL A N 1
ATOM 633 C CA . VAL A 1 86 ? -9.735 13.754 4.519 1.00 95.81 86 VAL A CA 1
ATOM 634 C C . VAL A 1 86 ? -8.377 13.133 4.197 1.00 95.81 86 VAL A C 1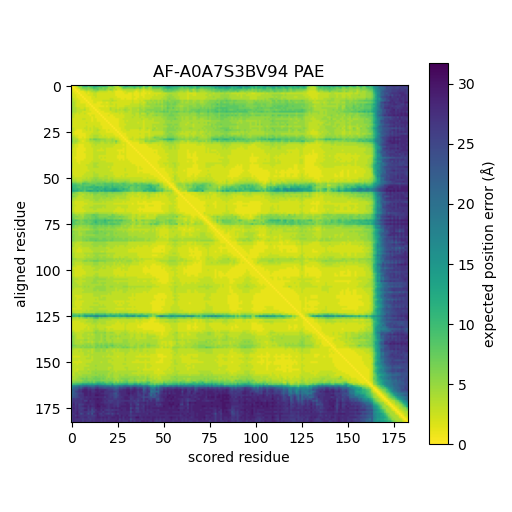
ATOM 636 O O . VAL A 1 86 ? -7.952 13.052 3.045 1.00 95.81 86 VAL A O 1
ATOM 639 N N . THR A 1 87 ? -7.713 12.624 5.237 1.00 97.06 87 THR A N 1
ATOM 640 C CA . THR A 1 87 ? -6.391 11.980 5.121 1.00 97.06 87 THR A CA 1
ATOM 641 C C . THR A 1 87 ? -6.477 10.541 4.615 1.00 97.06 87 THR A C 1
ATOM 643 O O . THR A 1 87 ? -5.590 10.081 3.899 1.00 97.06 87 THR A O 1
ATOM 646 N N . ALA A 1 88 ? -7.523 9.800 4.983 1.00 97.94 88 ALA A N 1
ATOM 647 C CA . ALA A 1 88 ? -7.626 8.385 4.653 1.00 97.94 88 ALA A CA 1
ATOM 648 C C . ALA A 1 88 ? -9.069 7.952 4.392 1.00 97.94 88 ALA A C 1
ATOM 650 O O . ALA A 1 88 ? -10.002 8.438 5.027 1.00 97.94 88 ALA A O 1
ATOM 651 N N . VAL A 1 89 ? -9.239 7.003 3.471 1.00 97.94 89 VAL A N 1
ATOM 652 C CA . VAL A 1 89 ? -10.533 6.411 3.118 1.00 97.94 89 VAL A CA 1
ATOM 653 C C . VAL A 1 89 ? -10.415 4.893 3.156 1.00 97.94 89 VAL A C 1
ATOM 655 O O . VAL A 1 89 ? -9.563 4.311 2.482 1.00 97.94 89 VAL A O 1
ATOM 658 N N . ARG A 1 90 ? -11.286 4.243 3.932 1.00 97.50 90 ARG A N 1
ATOM 659 C CA . ARG A 1 90 ? -11.473 2.790 3.884 1.00 97.50 90 ARG A CA 1
ATOM 660 C C . ARG A 1 90 ? -12.386 2.449 2.711 1.00 97.50 90 ARG A C 1
ATOM 662 O O . ARG A 1 90 ? -13.457 3.027 2.568 1.00 97.50 90 ARG A O 1
ATOM 669 N N . LEU A 1 91 ? -11.959 1.495 1.898 1.00 97.19 91 LEU A N 1
ATOM 670 C CA . LEU A 1 91 ? -12.706 0.962 0.773 1.00 97.19 91 LEU A CA 1
ATOM 671 C C . LEU A 1 91 ? -13.050 -0.501 1.041 1.00 97.19 91 LEU A C 1
ATOM 673 O O . LEU A 1 91 ? -12.163 -1.325 1.279 1.00 97.19 91 LEU A O 1
ATOM 677 N N . ASP A 1 92 ? -14.334 -0.822 0.949 1.00 96.69 92 ASP A N 1
ATOM 678 C CA . ASP A 1 92 ? -14.818 -2.191 1.085 1.00 96.69 92 ASP A CA 1
ATOM 679 C C . ASP A 1 92 ? -14.558 -3.016 -0.190 1.00 96.69 92 ASP A C 1
ATOM 681 O O . ASP A 1 92 ? -14.368 -2.441 -1.279 1.00 96.69 92 ASP A O 1
ATOM 685 N N . PRO A 1 93 ? -14.536 -4.360 -0.079 1.00 96.75 93 PRO A N 1
ATOM 686 C CA . PRO A 1 93 ? -14.494 -5.254 -1.231 1.00 96.75 93 PRO A CA 1
ATOM 687 C C . PRO A 1 93 ? -15.578 -4.922 -2.265 1.00 96.75 93 PRO A C 1
ATOM 689 O O . PRO A 1 93 ? -16.721 -4.642 -1.915 1.00 96.75 93 PRO A O 1
ATOM 692 N N . LEU A 1 94 ? -15.223 -4.978 -3.549 1.00 94.81 94 LEU A N 1
ATOM 693 C CA . LEU A 1 94 ? -16.171 -4.882 -4.667 1.00 94.81 94 LEU A CA 1
ATOM 694 C C . LEU A 1 94 ? -16.846 -6.227 -4.958 1.00 94.81 94 LEU A C 1
ATOM 696 O O . LEU A 1 94 ? -17.942 -6.262 -5.509 1.00 94.81 94 LEU A O 1
ATOM 700 N N . GLN A 1 95 ? -16.184 -7.329 -4.598 1.00 94.12 95 GLN A N 1
ATOM 701 C CA . GLN A 1 95 ? -16.665 -8.695 -4.789 1.00 94.12 95 GLN A CA 1
ATOM 702 C C . GLN A 1 95 ? -16.529 -9.504 -3.490 1.00 94.12 95 GLN A C 1
ATOM 704 O O . GLN A 1 95 ? -15.696 -9.154 -2.651 1.00 94.12 95 GLN A O 1
ATOM 709 N N . PRO A 1 96 ? -17.272 -10.616 -3.321 1.00 95.62 96 PRO A N 1
ATOM 710 C CA . PRO A 1 96 ? -17.164 -11.472 -2.133 1.00 95.62 96 PRO A CA 1
ATOM 711 C C . PRO A 1 96 ? -15.758 -12.035 -1.875 1.00 95.62 96 PRO A C 1
ATOM 713 O O . PRO A 1 96 ? -15.390 -12.276 -0.730 1.00 95.62 96 PRO A O 1
ATOM 716 N N . THR A 1 97 ? -14.972 -12.249 -2.932 1.00 95.25 97 THR A N 1
ATOM 717 C CA . THR A 1 97 ? -13.567 -12.697 -2.875 1.00 95.25 97 THR A CA 1
ATOM 718 C C . THR A 1 97 ? -12.575 -11.542 -2.716 1.00 95.25 97 THR A C 1
ATOM 720 O O . THR A 1 97 ? -11.373 -11.766 -2.557 1.00 95.25 97 THR A O 1
ATOM 723 N N . GLY A 1 98 ? -13.063 -10.304 -2.790 1.00 96.50 98 GLY A N 1
ATOM 724 C CA . GLY A 1 98 ? -12.279 -9.096 -2.631 1.00 96.50 98 GLY A CA 1
ATOM 725 C C . GLY A 1 98 ? -11.857 -8.846 -1.191 1.00 96.50 98 GLY A C 1
ATOM 726 O O . GLY A 1 98 ? -12.392 -9.413 -0.239 1.00 96.50 98 GLY A O 1
ATOM 727 N N . LYS A 1 99 ? -10.885 -7.951 -1.034 1.00 97.19 99 LYS A N 1
ATOM 728 C CA . LYS A 1 99 ? -10.290 -7.603 0.258 1.00 97.19 99 LYS A CA 1
ATOM 729 C C . LYS A 1 99 ? -10.401 -6.101 0.512 1.00 97.19 99 LYS A C 1
ATOM 731 O O . LYS A 1 99 ? -10.428 -5.324 -0.448 1.00 97.19 99 LYS A O 1
ATOM 736 N N . PRO A 1 100 ? -10.478 -5.676 1.782 1.00 97.62 100 PRO A N 1
ATOM 737 C CA . PRO A 1 100 ? -10.561 -4.264 2.107 1.00 97.62 100 PRO A CA 1
ATOM 738 C C . PRO A 1 100 ? -9.246 -3.547 1.779 1.00 97.62 100 PRO A C 1
ATOM 740 O O . PRO A 1 100 ? -8.154 -4.122 1.869 1.00 97.62 100 PRO A O 1
ATOM 743 N N . ALA A 1 101 ? -9.358 -2.265 1.444 1.00 98.00 101 ALA A N 1
ATOM 744 C CA . ALA A 1 101 ? -8.218 -1.387 1.228 1.00 98.00 101 ALA A CA 1
ATOM 745 C C . ALA A 1 101 ? -8.341 -0.114 2.074 1.00 98.00 101 ALA A C 1
ATOM 747 O O . ALA A 1 101 ? -9.431 0.428 2.234 1.00 98.00 101 ALA A O 1
ATOM 748 N N . LEU A 1 102 ? -7.223 0.391 2.582 1.00 98.31 102 LEU A N 1
ATOM 749 C CA . LEU A 1 102 ? -7.108 1.735 3.137 1.00 98.31 102 LEU A CA 1
ATOM 750 C C . LEU A 1 102 ? -6.307 2.592 2.161 1.00 98.31 102 LEU A C 1
ATOM 752 O O . LEU A 1 102 ? -5.170 2.253 1.844 1.00 98.31 102 LEU A O 1
ATOM 756 N N . VAL A 1 103 ? -6.874 3.700 1.697 1.00 97.75 103 VAL A N 1
ATOM 757 C CA . VAL A 1 103 ? -6.168 4.660 0.843 1.00 97.75 103 VAL A CA 1
ATOM 758 C C . VAL A 1 103 ? -5.813 5.883 1.670 1.00 97.75 103 VAL A C 1
ATOM 760 O O . VAL A 1 103 ? -6.709 6.531 2.203 1.00 97.75 103 VAL A O 1
ATOM 763 N N . ILE A 1 104 ? -4.522 6.184 1.776 1.00 97.50 104 ILE A N 1
ATOM 764 C CA . ILE A 1 104 ? -3.988 7.361 2.464 1.00 97.50 104 ILE A CA 1
ATOM 765 C C . ILE A 1 104 ? -3.574 8.385 1.406 1.00 97.50 104 ILE A C 1
ATOM 767 O O . ILE A 1 104 ? -2.791 8.084 0.500 1.00 97.50 104 ILE A O 1
ATOM 771 N N . TRP A 1 105 ? -4.121 9.589 1.526 1.00 95.75 105 TRP A N 1
ATOM 772 C CA . TRP A 1 105 ? -3.979 10.676 0.569 1.00 95.75 105 TRP A CA 1
ATOM 773 C C . TRP A 1 105 ? -3.006 11.730 1.097 1.00 95.75 105 TRP A C 1
ATOM 775 O O . TRP A 1 105 ? -3.108 12.148 2.247 1.00 95.75 105 TRP A O 1
ATOM 785 N N . ASP A 1 106 ? -2.077 12.159 0.241 1.00 94.44 106 ASP A N 1
ATOM 786 C CA . ASP A 1 106 ? -1.125 13.248 0.493 1.00 94.44 106 ASP A CA 1
ATOM 787 C C . ASP A 1 106 ? -0.419 13.131 1.849 1.00 94.44 106 ASP A C 1
ATOM 789 O O . ASP A 1 106 ? -0.387 14.074 2.644 1.00 94.44 106 ASP A O 1
ATOM 793 N N . LEU A 1 107 ? 0.127 11.943 2.133 1.00 96.19 107 LEU A N 1
ATOM 794 C CA . LEU A 1 107 ? 0.858 11.704 3.373 1.00 96.19 107 LEU A CA 1
ATOM 795 C C . LEU A 1 107 ? 2.001 12.716 3.508 1.00 96.19 107 LEU A C 1
ATOM 797 O O . LEU A 1 107 ? 2.864 12.828 2.639 1.00 96.19 107 LEU A O 1
ATOM 801 N N . SER A 1 108 ? 2.007 13.427 4.626 1.00 94.69 108 SER A N 1
ATOM 802 C CA . SER A 1 108 ? 2.986 14.451 4.955 1.00 94.69 108 SER A CA 1
ATOM 803 C C . SER A 1 108 ? 3.174 14.529 6.473 1.00 94.69 108 SER A C 1
ATOM 805 O O . SER A 1 108 ? 2.360 13.997 7.233 1.00 94.69 108 SER A O 1
ATOM 807 N N . PRO A 1 109 ? 4.203 15.239 6.965 1.00 94.69 109 PRO A N 1
ATOM 808 C CA . PRO A 1 109 ? 4.354 15.475 8.399 1.00 94.69 109 PRO A CA 1
ATOM 809 C C . PRO A 1 109 ? 3.125 16.129 9.051 1.00 94.69 109 PRO A C 1
ATOM 811 O O . PRO A 1 109 ? 2.870 15.895 10.227 1.00 94.69 109 PRO A O 1
ATOM 814 N N . ALA A 1 110 ? 2.347 16.914 8.296 1.00 95.00 110 ALA A N 1
ATOM 815 C CA . ALA A 1 110 ? 1.179 17.621 8.815 1.00 95.00 110 ALA A CA 1
ATOM 816 C C . ALA A 1 110 ? -0.010 16.695 9.131 1.00 95.00 110 ALA A C 1
ATOM 818 O O . ALA A 1 110 ? -0.812 17.026 9.999 1.00 95.00 110 ALA A O 1
ATOM 819 N N . ASN A 1 111 ? -0.128 15.544 8.458 1.00 96.44 111 ASN A N 1
ATOM 820 C CA . ASN A 1 111 ? -1.257 14.617 8.622 1.00 96.44 111 ASN A CA 1
ATOM 821 C C . ASN A 1 111 ? -0.844 13.204 9.068 1.00 96.44 111 ASN A C 1
ATOM 823 O O . ASN A 1 111 ? -1.680 12.301 9.124 1.00 96.44 111 ASN A O 1
ATOM 827 N N . ILE A 1 112 ? 0.427 13.002 9.430 1.00 96.94 112 ILE A N 1
ATOM 828 C CA . ILE A 1 112 ? 0.946 11.684 9.813 1.00 96.94 112 ILE A CA 1
ATOM 829 C C . ILE A 1 112 ? 0.249 11.098 11.048 1.00 96.94 112 ILE A C 1
ATOM 831 O O . ILE A 1 112 ? 0.083 9.882 11.131 1.00 96.94 112 ILE A O 1
ATOM 835 N N . LEU A 1 113 ? -0.204 11.941 11.984 1.00 97.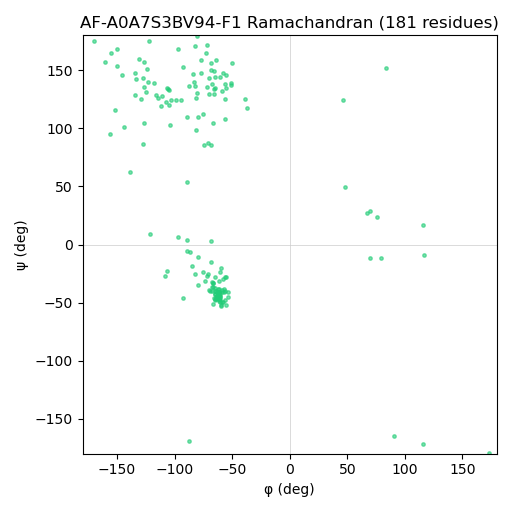38 113 LEU A N 1
ATOM 836 C CA . LEU A 1 113 ? -0.965 11.498 13.155 1.00 97.38 113 LEU A CA 1
ATOM 837 C C . LEU A 1 113 ? -2.329 10.931 12.739 1.00 97.38 113 LEU A C 1
ATOM 839 O O . LEU A 1 113 ? -2.628 9.782 13.054 1.00 97.38 113 LEU A O 1
ATOM 843 N N . SER A 1 114 ? -3.094 11.671 11.933 1.00 97.88 114 SER A N 1
ATOM 844 C CA . SER A 1 114 ? -4.377 11.209 11.386 1.00 97.88 114 SER A CA 1
ATOM 845 C C . SER A 1 114 ? -4.218 9.932 10.551 1.00 97.88 114 SER A C 1
ATOM 847 O O . SER A 1 114 ? -5.030 9.012 10.642 1.00 97.88 114 SER A O 1
ATOM 849 N N . ALA A 1 115 ? -3.140 9.827 9.766 1.00 98.31 115 ALA A N 1
ATOM 850 C CA . ALA A 1 115 ? -2.813 8.613 9.020 1.00 98.31 115 ALA A CA 1
ATOM 851 C C . ALA A 1 115 ? -2.482 7.425 9.947 1.00 98.31 115 ALA A C 1
ATOM 853 O O . ALA A 1 115 ? -2.876 6.292 9.662 1.00 98.31 115 ALA A O 1
ATOM 854 N N . THR A 1 116 ? -1.794 7.679 11.066 1.00 98.38 116 THR A N 1
ATOM 855 C CA . THR A 1 116 ? -1.462 6.676 12.095 1.00 98.38 116 THR A CA 1
ATOM 856 C C . THR A 1 116 ? -2.727 6.135 12.748 1.00 98.38 116 THR A C 1
ATOM 858 O O . THR A 1 116 ? -2.886 4.918 12.857 1.00 98.38 116 THR A O 1
ATOM 861 N N . GLU A 1 117 ? -3.653 7.012 13.132 1.00 97.88 117 GLU A N 1
ATOM 862 C CA . GLU A 1 117 ? -4.945 6.635 13.712 1.00 97.88 117 GLU A CA 1
ATOM 863 C C . GLU A 1 117 ? -5.778 5.808 12.728 1.00 97.88 117 GLU A C 1
ATOM 865 O O . GLU A 1 117 ? -6.269 4.730 13.077 1.00 97.88 117 GLU A O 1
ATOM 870 N N . ALA A 1 118 ? -5.869 6.256 11.471 1.00 98.12 118 ALA A N 1
ATOM 871 C CA . ALA A 1 118 ? -6.601 5.551 10.425 1.00 98.12 118 ALA A CA 1
ATOM 872 C C . ALA A 1 118 ? -6.025 4.152 10.154 1.00 98.12 118 ALA A C 1
ATOM 874 O O . ALA A 1 118 ? -6.778 3.178 10.100 1.00 98.12 118 ALA A O 1
ATOM 875 N N . LEU A 1 119 ? -4.699 4.026 10.021 1.00 97.94 119 LEU A N 1
ATOM 876 C CA . LEU A 1 119 ? -4.050 2.735 9.789 1.00 97.94 119 LEU A CA 1
ATOM 877 C C . LEU A 1 119 ? -4.171 1.810 11.007 1.00 97.94 119 LEU A C 1
ATOM 879 O O . LEU A 1 119 ? -4.445 0.623 10.843 1.00 97.94 119 LEU A O 1
ATOM 883 N N . THR A 1 120 ? -4.041 2.341 12.223 1.00 97.00 120 THR A N 1
ATOM 884 C CA . THR A 1 120 ? -4.226 1.562 13.458 1.00 97.00 120 THR A CA 1
ATOM 885 C C . THR A 1 120 ? -5.650 1.016 13.551 1.00 97.00 120 THR A C 1
ATOM 887 O O . THR A 1 120 ? -5.840 -0.181 13.757 1.00 97.00 120 THR A O 1
ATOM 890 N N . SER A 1 121 ? -6.653 1.869 13.325 1.00 96.31 121 SER A N 1
ATOM 891 C CA . SER A 1 121 ? -8.067 1.479 13.307 1.00 96.31 121 SER A CA 1
ATOM 892 C C . SER A 1 121 ? -8.363 0.445 12.214 1.00 96.31 121 SER A C 1
ATOM 894 O O . SER A 1 121 ? -9.047 -0.553 12.449 1.00 96.31 121 SER A O 1
ATOM 896 N N . PHE A 1 122 ? -7.778 0.620 11.026 1.00 97.00 122 PHE A N 1
ATOM 897 C CA . PHE A 1 122 ? -7.908 -0.332 9.927 1.00 97.00 122 PHE A CA 1
ATOM 898 C C . PHE A 1 122 ? -7.370 -1.720 10.299 1.00 97.00 122 PHE A C 1
ATOM 900 O O . PHE A 1 122 ? -8.068 -2.718 10.106 1.00 97.00 122 PHE A O 1
ATOM 907 N N . LEU A 1 123 ? -6.181 -1.788 10.902 1.00 95.00 123 LEU A N 1
ATOM 908 C CA . LEU A 1 123 ? -5.578 -3.042 11.362 1.00 95.00 123 LEU A CA 1
ATOM 909 C C . LEU A 1 123 ? -6.341 -3.676 12.534 1.00 95.00 123 LEU A C 1
ATOM 911 O O . LEU A 1 123 ? -6.431 -4.900 12.617 1.00 95.00 123 LEU A O 1
ATOM 915 N N . ALA A 1 124 ? -6.941 -2.860 13.402 1.00 93.31 124 ALA A N 1
ATOM 916 C CA . ALA A 1 124 ? -7.749 -3.328 14.525 1.00 93.31 124 ALA A CA 1
ATOM 917 C C . ALA A 1 124 ? -9.073 -3.985 14.097 1.00 93.31 124 ALA A C 1
ATOM 919 O O . ALA A 1 124 ? -9.676 -4.701 14.894 1.00 93.31 124 ALA A O 1
ATOM 920 N N . SER A 1 125 ? -9.513 -3.811 12.842 1.00 87.06 125 SER A N 1
ATOM 921 C CA . SER A 1 125 ? -10.773 -4.390 12.349 1.00 87.06 125 SER A CA 1
ATOM 922 C C . SER A 1 125 ? -10.787 -5.927 12.227 1.00 87.06 125 SER A C 1
ATOM 924 O O . SER A 1 125 ? -11.812 -6.503 11.867 1.00 87.06 125 SER A O 1
ATOM 926 N N . GLY A 1 126 ? -9.695 -6.592 12.623 1.00 76.69 126 GLY A N 1
ATOM 927 C CA . GLY A 1 126 ? -9.605 -8.040 12.794 1.00 76.69 126 GLY A CA 1
ATOM 928 C C . GLY A 1 126 ? -9.309 -8.789 11.494 1.00 76.69 126 GLY A C 1
ATOM 929 O O . GLY A 1 126 ? -9.616 -8.341 10.396 1.00 76.69 126 GLY A O 1
ATOM 930 N N . GLY A 1 127 ? -8.665 -9.953 11.611 1.00 86.69 127 GLY A N 1
ATOM 931 C CA . GLY A 1 127 ? -8.441 -10.872 10.485 1.00 86.69 127 GLY A CA 1
ATOM 932 C C . GLY A 1 127 ? -7.291 -10.522 9.532 1.00 86.69 127 GLY A C 1
ATOM 933 O O . GLY A 1 127 ? -6.883 -11.387 8.760 1.00 86.69 127 GLY A O 1
ATOM 934 N N . ILE A 1 128 ? -6.712 -9.321 9.611 1.00 94.56 128 ILE A N 1
ATOM 935 C CA . ILE A 1 128 ? -5.563 -8.930 8.782 1.00 94.56 128 ILE A CA 1
ATOM 936 C C . ILE A 1 128 ? -4.280 -9.525 9.373 1.00 94.56 128 ILE A C 1
ATOM 938 O O . ILE A 1 128 ? -3.810 -9.087 10.421 1.00 94.56 128 ILE A O 1
ATOM 942 N N . ARG A 1 129 ? -3.689 -10.518 8.700 1.00 93.06 129 ARG A N 1
ATOM 943 C CA . ARG A 1 129 ? -2.384 -11.105 9.067 1.00 93.06 129 ARG A CA 1
ATOM 944 C C . ARG A 1 129 ? -1.284 -10.722 8.083 1.00 93.06 129 ARG A C 1
ATOM 946 O O . ARG A 1 129 ? -0.112 -10.685 8.446 1.00 93.06 129 ARG A O 1
ATOM 953 N N . ARG A 1 130 ? -1.661 -10.452 6.835 1.00 94.94 130 ARG A N 1
ATOM 954 C CA . ARG A 1 130 ? -0.777 -10.091 5.726 1.00 94.94 130 ARG A CA 1
ATOM 955 C C . ARG A 1 130 ? -1.266 -8.787 5.114 1.00 94.94 130 ARG A C 1
ATOM 957 O O . ARG A 1 130 ? -2.267 -8.769 4.400 1.00 94.94 130 ARG A O 1
ATOM 964 N N . LEU A 1 131 ? -0.563 -7.696 5.394 1.00 96.31 131 LEU A N 1
ATOM 965 C CA . LEU A 1 131 ? -0.853 -6.393 4.806 1.00 96.31 131 LEU A CA 1
ATOM 966 C C . LEU A 1 131 ? 0.020 -6.183 3.566 1.00 96.31 131 LEU A C 1
ATOM 968 O O . LEU A 1 131 ? 1.244 -6.248 3.656 1.00 96.31 131 LEU A O 1
ATOM 972 N N . MET A 1 132 ? -0.607 -5.905 2.426 1.00 96.50 132 MET A N 1
ATOM 973 C CA . MET A 1 132 ? 0.093 -5.372 1.260 1.00 96.50 132 MET A CA 1
ATOM 974 C C . MET A 1 132 ? 0.235 -3.857 1.408 1.00 96.50 132 MET A C 1
ATOM 976 O O . MET A 1 132 ? -0.709 -3.188 1.824 1.00 96.50 132 MET A O 1
ATOM 980 N N . VAL A 1 133 ? 1.393 -3.318 1.033 1.00 95.38 133 VAL A N 1
ATOM 981 C CA . VAL A 1 133 ? 1.653 -1.876 0.980 1.00 95.38 133 VAL A CA 1
ATOM 982 C C . VAL A 1 133 ? 1.913 -1.491 -0.472 1.00 95.38 133 VAL A C 1
ATOM 984 O O . VAL A 1 133 ? 2.736 -2.123 -1.130 1.00 95.38 133 VAL A O 1
ATOM 987 N N . SER A 1 134 ? 1.216 -0.480 -0.983 1.00 94.19 134 SER A N 1
ATOM 988 C CA . SER A 1 134 ? 1.392 0.019 -2.352 1.00 94.19 134 SER A CA 1
ATOM 989 C C . SER A 1 134 ? 1.463 1.542 -2.368 1.00 94.19 134 SER A C 1
ATOM 991 O O . SER A 1 134 ? 0.827 2.212 -1.561 1.00 94.19 134 SER A O 1
ATOM 993 N N . GLY A 1 135 ? 2.229 2.113 -3.286 1.00 92.56 135 GLY A N 1
ATOM 994 C CA . GLY A 1 135 ? 2.401 3.555 -3.401 1.00 92.56 135 GLY A CA 1
ATOM 995 C C . GLY A 1 135 ? 3.138 3.927 -4.684 1.00 92.56 135 GLY A C 1
ATOM 996 O O . GLY A 1 135 ? 3.551 3.041 -5.438 1.00 92.56 135 GLY A O 1
ATOM 997 N N . PRO A 1 136 ? 3.278 5.228 -4.969 1.00 89.38 136 PRO A N 1
ATOM 998 C CA . PRO A 1 136 ? 4.074 5.698 -6.093 1.00 89.38 136 PRO A CA 1
ATOM 999 C C . PRO A 1 136 ? 5.565 5.432 -5.846 1.00 89.38 136 PRO A C 1
ATOM 1001 O O . PRO A 1 136 ? 6.010 5.311 -4.705 1.00 89.38 136 PRO A O 1
ATOM 1004 N N . CYS A 1 137 ? 6.338 5.350 -6.928 1.00 86.81 137 CYS A N 1
ATOM 1005 C CA . CYS A 1 137 ? 7.787 5.201 -6.845 1.00 86.81 137 CYS A CA 1
ATOM 1006 C C . CYS A 1 137 ? 8.436 6.455 -6.239 1.00 86.81 137 CYS A C 1
ATOM 1008 O O . CYS A 1 137 ? 7.974 7.570 -6.488 1.00 86.81 137 CYS A O 1
ATOM 1010 N N . GLU A 1 138 ? 9.556 6.280 -5.537 1.00 87.56 138 GLU A N 1
ATOM 1011 C CA . GLU A 1 138 ? 10.333 7.388 -4.958 1.00 87.56 138 GLU A CA 1
ATOM 1012 C C . GLU A 1 138 ? 10.779 8.402 -6.023 1.00 87.56 138 GLU A C 1
ATOM 1014 O O . GLU A 1 138 ? 10.669 9.607 -5.823 1.00 87.56 138 GLU A O 1
ATOM 1019 N N . SER A 1 139 ? 11.160 7.929 -7.213 1.00 88.12 139 SER A N 1
ATOM 1020 C CA . SER A 1 139 ? 11.480 8.784 -8.365 1.00 88.12 139 SER A CA 1
ATOM 1021 C C . SER A 1 139 ? 10.322 9.675 -8.834 1.00 88.12 139 SER A C 1
ATOM 1023 O O . SER A 1 139 ? 10.545 10.664 -9.529 1.00 88.12 139 SER A O 1
ATOM 1025 N N . THR A 1 140 ? 9.082 9.324 -8.483 1.00 88.31 140 THR A N 1
ATOM 1026 C CA . THR A 1 140 ? 7.880 10.108 -8.790 1.00 88.31 140 THR A CA 1
ATOM 1027 C C . THR A 1 140 ? 7.538 11.071 -7.657 1.00 88.31 140 THR A C 1
ATOM 1029 O O . THR A 1 140 ? 7.273 12.239 -7.929 1.00 88.31 140 THR A O 1
ATOM 1032 N N . ASN A 1 141 ? 7.570 10.592 -6.408 1.00 88.94 141 ASN A N 1
ATOM 1033 C CA . ASN A 1 141 ? 7.268 11.377 -5.210 1.00 88.94 141 ASN A CA 1
ATOM 1034 C C . ASN A 1 141 ? 8.413 11.259 -4.198 1.00 88.94 141 ASN A C 1
ATOM 1036 O O . ASN A 1 141 ? 8.337 10.412 -3.302 1.00 88.94 141 ASN A O 1
ATOM 1040 N N . PRO A 1 142 ? 9.446 12.108 -4.319 1.00 89.25 142 PRO A N 1
ATOM 1041 C CA . PRO A 1 142 ? 10.552 12.122 -3.374 1.00 89.25 142 PRO A CA 1
ATOM 1042 C C . PRO A 1 142 ? 10.069 12.369 -1.943 1.00 89.25 142 PRO A C 1
ATOM 1044 O O . PRO A 1 142 ? 9.100 13.097 -1.725 1.00 89.25 142 PRO A O 1
ATOM 1047 N N . GLU A 1 143 ? 10.761 11.777 -0.973 1.00 89.50 143 GLU A N 1
ATOM 1048 C CA . GLU A 1 143 ? 10.480 11.810 0.469 1.00 89.50 143 GLU A CA 1
ATOM 1049 C C . GLU A 1 143 ? 9.225 11.043 0.914 1.00 89.50 143 GLU A C 1
ATOM 1051 O O . GLU A 1 143 ? 9.070 10.775 2.112 1.00 89.50 143 GLU A O 1
ATOM 1056 N N . LEU A 1 144 ? 8.351 10.614 -0.003 1.00 91.75 144 LEU A N 1
ATOM 1057 C CA . LEU A 1 144 ? 7.159 9.861 0.379 1.00 91.75 144 LEU A CA 1
ATOM 1058 C C . LEU A 1 144 ? 7.535 8.516 1.008 1.00 91.75 144 LEU A C 1
ATOM 1060 O O . LEU A 1 144 ? 6.935 8.136 2.016 1.00 91.75 144 LEU A O 1
ATOM 1064 N N . THR A 1 145 ? 8.552 7.818 0.483 1.00 92.12 145 THR A N 1
ATOM 1065 C CA . THR A 1 145 ? 9.011 6.543 1.064 1.00 92.12 145 THR A CA 1
ATOM 1066 C C . THR A 1 145 ? 9.405 6.715 2.527 1.00 92.12 145 THR A C 1
ATOM 1068 O O . THR A 1 145 ? 9.038 5.894 3.368 1.00 92.12 145 THR A O 1
ATOM 1071 N N . LYS A 1 146 ? 10.079 7.817 2.870 1.00 93.56 146 LYS A N 1
ATOM 1072 C CA . LYS A 1 146 ? 10.472 8.126 4.249 1.00 93.56 146 LYS A CA 1
ATOM 1073 C C . LYS A 1 146 ? 9.257 8.332 5.154 1.00 93.56 146 LYS A C 1
ATOM 1075 O O . LYS A 1 146 ? 9.220 7.775 6.251 1.00 93.56 146 LYS A O 1
ATOM 1080 N N . SER A 1 147 ? 8.248 9.080 4.702 1.00 95.88 147 SER A N 1
ATOM 1081 C CA . SER A 1 147 ? 7.006 9.267 5.464 1.00 95.88 147 SER A CA 1
ATOM 1082 C C . SER A 1 147 ? 6.224 7.962 5.632 1.00 95.88 147 SER A C 1
ATOM 1084 O O . SER A 1 147 ? 5.732 7.689 6.727 1.00 95.88 147 SER A O 1
ATOM 1086 N N . ILE A 1 148 ? 6.160 7.122 4.594 1.00 95.94 148 ILE A N 1
ATOM 1087 C CA . ILE A 1 148 ? 5.542 5.789 4.664 1.00 95.94 148 ILE A CA 1
ATOM 1088 C C . ILE A 1 148 ? 6.276 4.918 5.687 1.00 95.94 148 ILE A C 1
ATOM 1090 O O . ILE A 1 148 ? 5.642 4.308 6.546 1.00 95.94 148 ILE A O 1
ATOM 1094 N N . MET A 1 149 ? 7.611 4.889 5.644 1.00 94.19 149 MET A N 1
ATOM 1095 C CA . MET A 1 149 ? 8.419 4.134 6.601 1.00 94.19 149 MET A CA 1
ATOM 1096 C C . MET A 1 149 ? 8.200 4.607 8.037 1.00 94.19 149 MET A C 1
ATOM 1098 O O . MET A 1 149 ? 8.060 3.771 8.930 1.00 94.19 149 MET A O 1
ATOM 1102 N N . GLN A 1 150 ? 8.142 5.922 8.265 1.00 96.19 150 GLN A N 1
ATOM 1103 C CA . GLN A 1 150 ? 7.855 6.490 9.581 1.00 96.19 150 GLN A CA 1
ATOM 1104 C C . GLN A 1 150 ? 6.480 6.034 10.082 1.00 96.19 150 GLN A C 1
ATOM 1106 O O . GLN A 1 150 ? 6.388 5.464 11.167 1.00 96.19 150 GLN A O 1
ATOM 1111 N N . LEU A 1 151 ? 5.436 6.210 9.266 1.00 97.62 151 LEU A N 1
ATOM 1112 C CA . LEU A 1 151 ? 4.071 5.789 9.580 1.00 97.62 151 LEU A CA 1
ATOM 1113 C C . LEU A 1 151 ? 4.003 4.292 9.923 1.00 97.62 151 LEU A C 1
ATOM 1115 O O . LEU A 1 151 ? 3.495 3.914 10.980 1.00 97.62 151 LEU A O 1
ATOM 1119 N N . CYS A 1 152 ? 4.542 3.433 9.054 1.00 95.31 152 CYS A N 1
ATOM 1120 C CA . CYS A 1 152 ? 4.542 1.988 9.262 1.00 95.31 152 CYS A CA 1
ATOM 1121 C C . CYS A 1 152 ? 5.321 1.594 10.522 1.00 95.31 152 CYS A C 1
ATOM 1123 O O . CYS A 1 152 ? 4.843 0.772 11.300 1.00 95.31 152 CYS A O 1
ATOM 1125 N N . THR A 1 153 ? 6.491 2.190 10.759 1.00 94.75 153 THR A N 1
ATOM 1126 C CA . THR A 1 153 ? 7.303 1.900 11.950 1.00 94.75 153 THR A CA 1
ATOM 1127 C C . THR A 1 153 ? 6.543 2.246 13.225 1.00 94.75 153 THR A C 1
ATOM 1129 O O . THR A 1 153 ? 6.498 1.423 14.139 1.00 94.75 153 THR A O 1
ATOM 1132 N N . THR A 1 154 ? 5.903 3.417 13.279 1.00 96.19 154 THR A N 1
ATOM 1133 C CA . THR A 1 154 ? 5.091 3.839 14.426 1.00 96.19 154 THR A CA 1
ATOM 1134 C C . THR A 1 154 ? 3.949 2.858 14.688 1.00 96.19 154 THR A C 1
ATOM 1136 O O . THR A 1 154 ? 3.840 2.335 15.798 1.00 96.19 154 THR A O 1
ATOM 1139 N N . VAL A 1 155 ? 3.139 2.548 13.669 1.00 96.12 155 VAL A N 1
ATOM 1140 C CA . VAL A 1 155 ? 1.966 1.675 13.830 1.00 96.12 155 VAL A CA 1
ATOM 1141 C C . VAL A 1 155 ? 2.364 0.247 14.207 1.00 96.12 155 VAL A C 1
ATOM 1143 O O . VAL A 1 155 ? 1.812 -0.318 15.150 1.00 96.12 155 VAL A O 1
ATOM 1146 N N . PHE A 1 156 ? 3.336 -0.352 13.513 1.00 92.56 156 PHE A N 1
ATOM 1147 C CA . PHE A 1 156 ? 3.709 -1.746 13.767 1.00 92.56 156 PHE A CA 1
ATOM 1148 C C . PHE A 1 156 ? 4.481 -1.932 15.074 1.00 92.56 156 PHE A C 1
ATOM 1150 O O . PHE A 1 156 ? 4.317 -2.967 15.719 1.00 92.56 156 PHE A O 1
ATOM 1157 N N . THR A 1 157 ? 5.268 -0.941 15.505 1.00 93.69 157 THR A N 1
ATOM 1158 C CA . THR A 1 157 ? 5.924 -0.981 16.823 1.00 93.69 157 THR A CA 1
ATOM 1159 C C . THR A 1 157 ? 4.885 -0.943 17.939 1.00 93.69 157 THR A C 1
ATOM 1161 O O . THR A 1 157 ? 4.932 -1.781 18.839 1.00 93.69 157 THR A O 1
ATOM 1164 N N . ALA A 1 158 ? 3.908 -0.035 17.853 1.00 91.88 158 ALA A N 1
ATOM 1165 C CA . ALA A 1 158 ? 2.829 0.060 18.833 1.00 91.88 158 ALA A CA 1
ATOM 1166 C C . ALA A 1 158 ? 1.970 -1.216 18.864 1.00 91.88 158 ALA A C 1
ATOM 1168 O O . ALA A 1 158 ? 1.689 -1.750 19.936 1.00 91.88 158 ALA A O 1
ATOM 1169 N N . ALA A 1 159 ? 1.617 -1.761 17.695 1.00 87.94 159 ALA A N 1
ATOM 1170 C CA . ALA A 1 159 ? 0.874 -3.017 17.598 1.00 87.94 159 ALA A CA 1
ATOM 1171 C C . ALA A 1 159 ? 1.651 -4.198 18.205 1.00 87.94 159 ALA A C 1
ATOM 1173 O O . ALA A 1 159 ? 1.073 -5.019 18.918 1.00 87.94 159 ALA A O 1
ATOM 1174 N N . HIS A 1 160 ? 2.967 -4.269 17.973 1.00 86.81 160 HIS A N 1
ATOM 1175 C CA . HIS A 1 160 ? 3.816 -5.300 18.565 1.00 86.81 160 HIS A CA 1
ATOM 1176 C C . HIS A 1 160 ? 3.844 -5.200 20.096 1.00 86.81 160 HIS A C 1
ATOM 1178 O O . HIS A 1 160 ? 3.622 -6.203 20.773 1.00 86.81 160 HIS A O 1
ATOM 1184 N N . GLN A 1 161 ? 4.024 -3.993 20.640 1.00 88.56 161 GLN A N 1
ATOM 1185 C CA . GLN A 1 161 ? 3.999 -3.744 22.085 1.00 88.56 161 GLN A CA 1
ATOM 1186 C C . GLN A 1 161 ? 2.646 -4.101 22.713 1.00 88.56 161 GLN A C 1
ATOM 1188 O O . GLN A 1 161 ? 2.613 -4.742 23.759 1.00 88.56 161 GLN A O 1
ATOM 1193 N N . ALA A 1 162 ? 1.534 -3.761 22.055 1.00 84.94 162 ALA A N 1
ATOM 1194 C CA . ALA A 1 162 ? 0.192 -4.106 22.525 1.00 84.94 162 ALA A CA 1
ATOM 1195 C C . ALA A 1 162 ? -0.081 -5.622 22.497 1.00 84.94 162 ALA A C 1
ATOM 1197 O O . ALA A 1 162 ? -0.788 -6.139 23.359 1.00 84.94 162 ALA A O 1
ATOM 1198 N N . SER A 1 163 ? 0.489 -6.347 21.526 1.00 79.62 163 SER A N 1
ATOM 1199 C CA . SER A 1 163 ? 0.375 -7.812 21.436 1.00 79.62 163 SER A CA 1
ATOM 1200 C C . SER A 1 163 ? 1.256 -8.561 22.446 1.00 79.62 163 SER A C 1
ATOM 1202 O O . SER A 1 163 ? 0.959 -9.700 22.803 1.00 79.62 163 SER A O 1
ATOM 1204 N N . GLY A 1 164 ? 2.330 -7.923 22.918 1.00 59.59 164 GLY A N 1
ATOM 1205 C CA . GLY A 1 164 ? 3.312 -8.474 23.850 1.00 59.59 164 GLY A CA 1
ATOM 1206 C C . GLY A 1 164 ? 2.956 -8.236 25.314 1.00 59.59 164 GLY A C 1
ATOM 1207 O O . GLY A 1 164 ? 3.778 -7.687 26.042 1.00 59.59 164 GLY A O 1
ATOM 1208 N N . ALA A 1 165 ? 1.750 -8.634 25.735 1.00 43.38 165 ALA A N 1
ATOM 1209 C CA . ALA A 1 165 ? 1.304 -8.584 27.129 1.00 43.38 165 ALA A CA 1
ATOM 1210 C C . ALA A 1 165 ? 2.443 -8.916 28.120 1.00 43.38 165 ALA A C 1
ATOM 1212 O O . ALA A 1 165 ? 2.991 -10.019 28.117 1.00 43.38 165 ALA A O 1
ATOM 1213 N N . VAL A 1 166 ? 2.792 -7.947 28.968 1.00 43.47 166 VAL A N 1
ATOM 1214 C CA . VAL A 1 166 ? 3.679 -8.134 30.126 1.00 43.47 166 VAL A CA 1
ATOM 1215 C C . VAL A 1 166 ? 2.927 -8.977 31.176 1.00 43.47 166 VAL A C 1
ATOM 1217 O O . VAL A 1 166 ? 1.711 -8.805 31.303 1.00 43.47 166 VAL A O 1
ATOM 1220 N N . PRO A 1 167 ? 3.590 -9.892 31.919 1.00 40.91 167 PRO A N 1
ATOM 1221 C CA . PRO A 1 167 ? 2.934 -10.766 32.888 1.00 40.91 167 PRO A CA 1
ATOM 1222 C C . PRO A 1 167 ? 2.152 -9.962 33.921 1.00 40.91 167 PRO A C 1
ATOM 1224 O O . PRO A 1 167 ? 2.646 -8.967 34.452 1.00 40.91 167 PRO A O 1
ATOM 1227 N N . SER A 1 168 ? 0.956 -10.437 34.261 1.00 36.84 168 SER A N 1
ATOM 1228 C CA . SER A 1 168 ? 0.266 -10.013 35.469 1.00 36.84 168 SER A CA 1
ATOM 1229 C C . SER A 1 168 ? 1.171 -10.279 36.673 1.00 36.84 168 SER A C 1
ATOM 1231 O O . SER A 1 168 ? 1.346 -11.429 37.082 1.00 36.84 168 SER A O 1
ATOM 1233 N N . VAL A 1 169 ? 1.722 -9.225 37.273 1.00 36.03 169 VAL A N 1
ATOM 1234 C CA . VAL A 1 169 ? 2.116 -9.283 38.679 1.00 36.03 169 VAL A CA 1
ATOM 1235 C C . VAL A 1 169 ? 0.818 -9.222 39.474 1.00 36.03 169 VAL A C 1
ATOM 1237 O O . VAL A 1 169 ? 0.337 -8.162 39.858 1.00 36.03 169 VAL A O 1
ATOM 1240 N N . THR A 1 170 ? 0.202 -10.383 39.673 1.00 42.94 170 THR A N 1
ATOM 1241 C CA . THR A 1 170 ? -0.659 -10.592 40.834 1.00 42.94 170 THR A CA 1
ATOM 1242 C C . THR A 1 170 ? 0.265 -10.667 42.043 1.00 42.94 170 THR A C 1
ATOM 1244 O O . THR A 1 170 ? 0.713 -11.748 42.420 1.00 42.94 170 THR A O 1
ATOM 1247 N N . GLU A 1 171 ? 0.585 -9.517 42.637 1.00 37.25 171 GLU A N 1
ATOM 1248 C CA . GLU A 1 171 ? 0.974 -9.509 44.043 1.00 37.25 171 GLU A CA 1
ATOM 1249 C C . GLU A 1 171 ? -0.265 -9.910 44.838 1.00 37.25 171 GLU A C 1
ATOM 1251 O O . GLU A 1 171 ? -1.261 -9.190 44.932 1.00 37.25 171 GLU A O 1
ATOM 1256 N N . GLY A 1 172 ? -0.222 -11.156 45.301 1.00 34.81 172 GLY A N 1
ATOM 1257 C CA . GLY A 1 172 ? -1.230 -11.739 46.155 1.00 34.81 172 GLY A CA 1
ATOM 1258 C C . GLY A 1 172 ? -1.348 -10.969 47.462 1.00 34.81 172 GLY A C 1
ATOM 1259 O O . GLY A 1 172 ? -0.376 -10.506 48.053 1.00 34.81 172 GLY A O 1
ATOM 1260 N N . THR A 1 173 ? -2.586 -10.892 47.919 1.00 41.00 173 THR A N 1
ATOM 1261 C CA . THR A 1 173 ? -2.989 -10.593 49.284 1.00 41.00 173 THR A CA 1
ATOM 1262 C C . THR A 1 173 ? -2.059 -11.251 50.312 1.00 41.00 173 THR A C 1
ATOM 1264 O O . THR A 1 173 ? -1.944 -12.475 50.345 1.00 41.00 173 THR A O 1
ATOM 1267 N N . SER A 1 174 ? -1.494 -10.459 51.226 1.00 31.80 174 SER A N 1
ATOM 1268 C CA . SER A 1 174 ? -1.251 -10.918 52.595 1.00 31.80 174 SER A CA 1
ATOM 1269 C C . SER A 1 174 ? -1.899 -9.958 53.586 1.00 31.80 174 SER A C 1
ATOM 1271 O O . SER A 1 174 ? -1.793 -8.739 53.493 1.00 31.80 174 SER A O 1
ATOM 1273 N N . MET A 1 175 ? -2.629 -10.586 54.495 1.00 33.19 175 MET A N 1
ATOM 1274 C CA . MET A 1 175 ? -3.560 -10.067 55.482 1.00 33.19 175 MET A CA 1
ATOM 1275 C C . MET A 1 175 ? -2.859 -9.439 56.706 1.00 33.19 175 MET A C 1
ATOM 1277 O O . MET A 1 175 ? -1.841 -9.947 57.158 1.00 33.19 175 MET A O 1
ATOM 1281 N N . THR A 1 176 ? -3.510 -8.407 57.261 1.00 35.44 176 THR A N 1
ATOM 1282 C CA . THR A 1 176 ? -3.585 -7.951 58.674 1.00 35.44 176 THR A CA 1
ATOM 1283 C C . THR A 1 176 ? -2.327 -7.826 59.545 1.00 35.44 176 THR A C 1
ATOM 1285 O O . THR A 1 176 ? -1.724 -8.820 59.931 1.00 35.44 176 THR A O 1
ATOM 1288 N N . ALA A 1 177 ? -2.125 -6.621 60.092 1.00 28.23 177 ALA A N 1
ATOM 1289 C CA . ALA A 1 177 ? -1.873 -6.435 61.525 1.00 28.23 177 ALA A CA 1
ATOM 1290 C C . ALA A 1 177 ? -2.372 -5.051 61.982 1.00 28.23 177 ALA A C 1
ATOM 1292 O O . ALA A 1 177 ? -1.898 -4.012 61.530 1.00 28.23 177 ALA A O 1
ATOM 1293 N N . THR A 1 178 ? -3.363 -5.072 62.869 1.00 39.38 178 THR A N 1
ATOM 1294 C CA . THR A 1 178 ? -3.893 -3.943 63.638 1.00 39.38 178 THR A CA 1
ATOM 1295 C C . THR A 1 178 ? -2.885 -3.522 64.707 1.00 39.38 178 THR A C 1
ATOM 1297 O O . THR A 1 178 ? -2.401 -4.382 65.439 1.00 39.38 178 THR A O 1
ATOM 1300 N N . ALA A 1 179 ? -2.638 -2.221 64.869 1.00 31.78 179 ALA A N 1
ATOM 1301 C CA . ALA A 1 179 ? -2.203 -1.645 66.143 1.00 31.78 179 ALA A CA 1
ATOM 1302 C C . ALA A 1 179 ? -2.572 -0.155 66.191 1.00 31.78 179 ALA A C 1
ATOM 1304 O O . ALA A 1 179 ? -1.864 0.706 65.678 1.00 31.78 179 ALA A O 1
ATOM 1305 N N . THR A 1 180 ? -3.723 0.125 66.794 1.00 40.84 180 THR A N 1
ATOM 1306 C CA . THR A 1 180 ? -4.042 1.392 67.456 1.00 40.84 180 THR A CA 1
ATOM 1307 C C . THR A 1 180 ? -3.127 1.585 68.661 1.00 40.84 180 THR A C 1
ATOM 1309 O O . THR A 1 180 ? -3.002 0.663 69.464 1.00 40.84 180 THR A O 1
ATOM 1312 N N . LEU A 1 181 ? -2.576 2.787 68.816 1.00 37.19 181 LEU A N 1
ATOM 1313 C CA . LEU A 1 181 ? -2.140 3.348 70.095 1.00 37.19 181 LEU A CA 1
ATOM 1314 C C . LEU A 1 181 ? -2.432 4.859 70.061 1.00 37.19 181 LEU A C 1
ATOM 1316 O O . LEU A 1 181 ? -1.735 5.617 69.392 1.00 37.19 181 LEU A O 1
ATOM 1320 N N . GLU A 1 182 ? -3.533 5.235 70.716 1.00 44.19 182 GLU A N 1
ATOM 1321 C CA . GLU A 1 182 ? -3.676 6.487 71.483 1.00 44.19 182 GLU A CA 1
ATOM 1322 C C . GLU A 1 182 ? -2.680 6.383 72.670 1.00 44.19 182 GLU A C 1
ATOM 1324 O O . GLU A 1 182 ? -2.422 5.268 73.127 1.00 44.19 182 GLU A O 1
ATOM 1329 N N . GLU A 1 183 ? -1.993 7.408 73.178 1.00 48.16 183 GLU A N 1
ATOM 1330 C CA . GLU A 1 183 ? -2.275 8.843 73.368 1.00 48.16 183 GLU A CA 1
ATOM 1331 C C . GLU A 1 183 ? -1.108 9.749 72.924 1.00 48.16 183 GLU A C 1
ATOM 1333 O O . GLU A 1 183 ? 0.066 9.310 73.005 1.00 48.16 183 GLU A O 1
#

Sequence (183 aa):
LTAGTAPAGWKTELGPAPELQAQFGLREGEGGYAAADQANAAACDALVAFRCRIPRTGRGAEQTINCVRSGGEYSWLQLDWPPEDVTAVRLDPLQPTGKPALVIWDLSPANILSATEALTSFLASGGIRRLMVSGPCESTNPELTKSIMQLCTTVFTAAHQASGAVPSVTEGTSMTATATLEE

Secondary structure (DSSP, 8-state):
---EEEPTT--BTTB--HHHHHHTTEEEPSSSHHHHHHHHHHH-SEEEEEE-TTTT--HHHHHHHHHHHTTS-----PPPPPPTT--EEEE--SSTT---EEEEES--TTTHHHHHHHHHHHHHTS---SEEEE---TTTSTTHHHHHHHHHHHHHHHHHHHHS-------------------

pLDDT: mean 86.95, std 17.52, range [28.23, 98.38]

Mean predicted aligned error: 7.62 Å